Protein AF-A0A1Z1WR55-F1 (afdb_monomer_lite)

Radius of gyration: 20.78 Å; chains: 1; bounding box: 48×53×60 Å

pLDDT: mean 80.03, std 18.67, range [26.3, 95.5]

Organism: NCBI:txid67267

Secondary structure (DSSP, 8-state):
--TTEEEEEE--EETTEE-GGG-EEEEEETTS---PPPHHHHHHHHHHHHHHHHTS----HHHHHHHHHGGGT-HHHHHHHHHHHTTSSS--HHHHHHHHHHHTTTSTT-HHHHHHHTTSSSPPP-B-S--SSHHHHHHHHHHHHHSTTSBPTTSHHHHHHHT--SS--TT-------------S--------------HHHHHHHHHHHHHHHHT--HHHHHHHS-HHHHHHHHT--HHHHHHHHHHHHHTT--

Sequence (255 aa):
MSEGWTTLVFVGNGPHGPQPQHATVEMVPLGTGWRPADEALNLAREAALSGLRQGIDLTSDRQLFPMLESGHIDPFLGILGAHAMLLDRAPDLRRLDEVVRRLAPHVPGHPDLAALSTLFDGAAPRVSSPPMLAASCQLLIRADGADPGVIKDGSTAESVAEHLVGRGVWTTWLEEDRRPGAAARGGLGTPAAGPVVADPVGRVQAYVREIAALAHKPVEEVLRDVPRDELCRRTGLPHRPVERAIERLRGSGEG

Foldseek 3Di:
DFPQKDKDWAWDADPVGTDLLPIDIFIAGPPPDDDDDDPLQVVLLSQLLVCLQVLAQRHDPVNLVVLLVCCQVGVVSNLSSLSSQVSDPDRPLVVSVVSLVVNCVVGPLQLSSLLSPLVDDDDRAAHQAAHLFVVSLLSQLLSCLVPPRSDPPPGPNQVVQLQDDPHGRSRDRDPDPPPPPPPPPDDDDDDDDDDDRCGLLNLLVVVLVVVCVVVVHDSVVSLVVQRLSNSSNVSSHGSVSSVVNSVVVVVVVPD

Structure (mmCIF, N/CA/C/O backbone):
data_AF-A0A1Z1WR55-F1
#
_entry.id   AF-A0A1Z1WR55-F1
#
loop_
_atom_site.group_PDB
_atom_site.id
_atom_site.type_symbol
_atom_site.label_atom_id
_atom_site.label_alt_id
_atom_site.label_comp_id
_atom_site.label_asym_id
_atom_site.label_entity_id
_atom_site.label_seq_id
_atom_site.pdbx_PDB_ins_code
_atom_site.Cartn_x
_atom_site.Cartn_y
_atom_site.Cartn_z
_atom_site.occupancy
_atom_site.B_iso_or_equiv
_atom_site.auth_seq_id
_atom_site.auth_comp_id
_atom_site.auth_asym_id
_atom_site.auth_atom_id
_atom_site.pdbx_PDB_model_num
ATOM 1 N N . MET A 1 1 ? 13.152 -8.955 2.257 1.00 56.25 1 MET A N 1
ATOM 2 C CA . MET A 1 1 ? 14.214 -8.838 1.234 1.00 56.25 1 MET A CA 1
ATOM 3 C C . MET A 1 1 ? 13.893 -9.829 0.137 1.00 56.25 1 MET A C 1
ATOM 5 O O . MET A 1 1 ? 13.524 -10.948 0.470 1.00 56.25 1 MET A O 1
ATOM 9 N N . SER A 1 2 ? 13.974 -9.406 -1.119 1.00 69.88 2 SER A N 1
ATOM 10 C CA . SER A 1 2 ? 13.667 -10.251 -2.277 1.00 69.88 2 SER A CA 1
ATOM 11 C C . SER A 1 2 ? 14.909 -11.054 -2.652 1.00 69.88 2 SER A C 1
ATOM 13 O O . SER A 1 2 ? 15.973 -10.474 -2.862 1.00 69.88 2 SER A O 1
ATOM 15 N N . GLU A 1 3 ? 14.799 -12.380 -2.681 1.00 79.12 3 GLU A N 1
ATOM 16 C CA . GLU A 1 3 ? 15.929 -13.265 -2.976 1.00 79.12 3 GLU A CA 1
ATOM 17 C C . GLU A 1 3 ? 16.485 -12.998 -4.384 1.00 79.12 3 GLU A C 1
ATOM 19 O O . GLU A 1 3 ? 15.724 -12.839 -5.334 1.00 79.12 3 GLU A O 1
ATOM 24 N N . GLY A 1 4 ? 17.812 -12.913 -4.520 1.00 81.69 4 GLY A N 1
ATOM 25 C CA . GLY A 1 4 ? 18.474 -12.656 -5.806 1.00 81.69 4 GLY A CA 1
ATOM 26 C C . GLY A 1 4 ? 18.519 -11.188 -6.248 1.00 81.69 4 GLY A C 1
ATOM 27 O O . GLY A 1 4 ? 19.075 -10.899 -7.306 1.00 81.69 4 GLY A O 1
ATOM 28 N N . TRP A 1 5 ? 18.010 -10.256 -5.437 1.00 84.31 5 TRP A N 1
ATOM 29 C CA . TRP A 1 5 ? 17.971 -8.827 -5.753 1.00 84.31 5 TRP A CA 1
ATOM 30 C C . TRP A 1 5 ? 18.617 -7.973 -4.660 1.00 84.31 5 TRP A C 1
ATOM 32 O O . TRP A 1 5 ? 18.570 -8.307 -3.477 1.00 84.31 5 TRP A O 1
ATOM 42 N N . THR A 1 6 ? 19.175 -6.830 -5.057 1.00 84.31 6 THR A N 1
ATOM 43 C CA . THR A 1 6 ? 19.646 -5.781 -4.147 1.00 84.31 6 THR A CA 1
ATOM 44 C C . THR A 1 6 ? 18.867 -4.496 -4.402 1.00 84.31 6 THR A C 1
ATOM 46 O O . THR A 1 6 ? 18.653 -4.101 -5.549 1.00 84.31 6 THR A O 1
ATOM 49 N N . THR A 1 7 ? 18.472 -3.823 -3.324 1.00 83.25 7 THR A N 1
ATOM 50 C CA . THR A 1 7 ? 17.886 -2.482 -3.385 1.00 83.25 7 THR A CA 1
ATOM 51 C C . THR A 1 7 ? 18.998 -1.443 -3.295 1.00 83.25 7 THR A C 1
ATOM 53 O O . THR A 1 7 ? 19.806 -1.476 -2.366 1.00 83.25 7 THR A O 1
ATOM 56 N N . LEU A 1 8 ? 19.034 -0.515 -4.245 1.00 81.94 8 LEU A N 1
ATOM 57 C CA . LEU A 1 8 ? 19.926 0.639 -4.241 1.00 81.94 8 LEU A CA 1
ATOM 58 C C . LEU A 1 8 ? 19.100 1.898 -3.998 1.00 81.94 8 LEU A C 1
ATOM 60 O O . LEU A 1 8 ? 18.034 2.071 -4.583 1.00 81.94 8 LEU A O 1
ATOM 64 N N . VAL A 1 9 ? 19.601 2.780 -3.139 1.00 82.06 9 VAL A N 1
ATOM 65 C CA . VAL A 1 9 ? 18.982 4.078 -2.866 1.00 82.06 9 VAL A CA 1
ATOM 66 C C . VAL A 1 9 ? 19.979 5.156 -3.250 1.00 82.06 9 VAL A C 1
ATOM 68 O O . VAL A 1 9 ? 21.062 5.248 -2.670 1.00 82.06 9 VAL A O 1
ATOM 71 N N . PHE A 1 10 ? 19.614 5.968 -4.235 1.00 80.31 10 PHE A N 1
ATOM 72 C CA . PHE A 1 10 ? 20.422 7.085 -4.700 1.00 80.31 10 PHE A CA 1
ATOM 73 C C . PHE A 1 10 ? 19.895 8.364 -4.067 1.00 80.31 10 PHE A C 1
ATOM 75 O O . PHE A 1 10 ? 18.790 8.796 -4.376 1.00 80.31 10 PHE A O 1
ATOM 82 N N . VAL A 1 11 ? 20.682 8.973 -3.179 1.00 82.00 11 VAL A N 1
ATOM 83 C CA . VAL A 1 11 ? 20.338 10.251 -2.546 1.00 82.00 11 VAL A CA 1
ATOM 84 C C . VAL A 1 11 ? 21.187 11.350 -3.168 1.00 82.00 11 VAL A C 1
ATOM 86 O O . VAL A 1 11 ? 22.403 11.390 -2.981 1.00 82.00 11 VAL A O 1
ATOM 89 N N . GLY A 1 12 ? 20.541 12.244 -3.917 1.00 76.25 12 GLY A N 1
ATOM 90 C CA . GLY A 1 12 ? 21.199 13.422 -4.469 1.00 76.25 12 GLY A CA 1
ATOM 91 C C . GLY A 1 12 ? 21.609 14.408 -3.373 1.00 76.25 12 GLY A C 1
ATOM 92 O O . GLY A 1 12 ? 20.927 14.541 -2.356 1.00 76.25 12 GLY A O 1
ATOM 93 N N . ASN A 1 13 ? 22.705 15.132 -3.593 1.00 82.38 13 ASN A N 1
ATOM 94 C CA . ASN A 1 13 ? 23.084 16.272 -2.762 1.00 82.38 13 ASN A CA 1
ATOM 95 C C . ASN A 1 13 ? 22.612 17.567 -3.427 1.00 82.38 13 ASN A C 1
ATOM 97 O O . ASN A 1 13 ? 22.928 17.824 -4.587 1.00 82.38 13 ASN A O 1
ATOM 101 N N . GLY A 1 14 ? 21.876 18.386 -2.681 1.00 80.94 14 GLY A N 1
ATOM 102 C CA . GLY A 1 14 ? 21.550 19.757 -3.059 1.00 80.94 14 GLY A CA 1
ATOM 103 C C . GLY A 1 14 ? 22.474 20.779 -2.385 1.00 80.94 14 GLY A C 1
ATOM 104 O O . GLY A 1 14 ? 23.379 20.407 -1.635 1.00 80.94 14 GLY A O 1
ATOM 105 N N . PRO A 1 15 ? 22.210 22.087 -2.570 1.00 86.06 15 PRO A N 1
ATOM 106 C CA . PRO A 1 15 ? 23.004 23.167 -1.970 1.00 86.06 15 PRO A CA 1
ATOM 107 C C . PRO A 1 15 ? 23.094 23.127 -0.435 1.00 86.06 15 PRO A C 1
ATOM 109 O O . PRO A 1 15 ? 24.004 23.711 0.145 1.00 86.06 15 PRO A O 1
ATOM 112 N N . HIS A 1 16 ? 22.152 22.445 0.221 1.00 88.12 16 HIS A N 1
ATOM 113 C CA . HIS A 1 16 ? 22.055 22.332 1.679 1.00 88.12 16 HIS A CA 1
ATOM 114 C C . HIS A 1 16 ? 22.320 20.907 2.200 1.00 88.12 16 HIS A C 1
ATOM 116 O O . HIS A 1 16 ? 21.993 20.611 3.345 1.00 88.12 16 HIS A O 1
ATOM 122 N N . GLY A 1 17 ? 22.909 20.030 1.377 1.00 86.31 17 GLY A N 1
ATOM 123 C CA . GLY A 1 17 ? 23.220 18.643 1.741 1.00 86.31 17 GLY A CA 1
ATOM 124 C C . GLY A 1 17 ? 22.291 17.607 1.092 1.00 86.31 17 GLY A C 1
ATOM 125 O O . GLY A 1 17 ? 21.638 17.917 0.090 1.00 86.31 17 GLY A O 1
ATOM 126 N N . PRO A 1 18 ? 22.253 16.370 1.624 1.00 79.94 18 PRO A N 1
ATOM 127 C CA . PRO A 1 18 ? 21.449 15.281 1.076 1.00 79.94 18 PRO A CA 1
ATOM 128 C C . PRO A 1 18 ? 19.963 15.645 0.968 1.00 79.94 18 PRO A C 1
ATOM 130 O O . PRO A 1 18 ? 19.385 16.214 1.892 1.00 79.94 18 PRO A O 1
ATOM 133 N N . GLN A 1 19 ? 19.339 15.288 -0.154 1.00 75.44 19 GLN A N 1
ATOM 134 C CA . GLN A 1 19 ? 17.921 15.514 -0.440 1.00 75.44 19 GLN A CA 1
ATOM 135 C C . GLN A 1 19 ? 17.172 14.173 -0.525 1.00 75.44 19 GLN A C 1
ATOM 137 O O . GLN A 1 19 ? 16.830 13.728 -1.623 1.00 75.44 19 GLN A O 1
ATOM 142 N N . PRO A 1 20 ? 16.902 13.498 0.610 1.00 73.44 20 PRO A N 1
ATOM 143 C CA . PRO A 1 20 ? 16.229 12.197 0.621 1.00 73.44 20 PRO A CA 1
ATOM 144 C C . PRO A 1 20 ? 14.834 12.232 -0.019 1.00 73.44 20 PRO A C 1
ATOM 146 O O . PRO A 1 20 ? 14.390 11.226 -0.562 1.00 73.44 20 PRO A O 1
ATOM 149 N N . GLN A 1 21 ? 14.168 13.390 -0.041 1.00 64.81 21 GLN A N 1
ATOM 150 C CA . GLN A 1 21 ? 12.881 13.593 -0.716 1.00 64.81 21 GLN A CA 1
ATOM 151 C C . GLN A 1 21 ? 12.937 13.413 -2.244 1.00 64.81 21 GLN A C 1
ATOM 153 O O . GLN A 1 21 ? 11.901 13.244 -2.884 1.00 64.81 21 GLN A O 1
ATOM 158 N N . HIS A 1 22 ? 14.129 13.472 -2.835 1.00 67.88 22 HIS A N 1
ATOM 159 C CA . HIS A 1 22 ? 14.368 13.220 -4.258 1.00 67.88 22 HIS A CA 1
ATOM 160 C C . HIS A 1 22 ? 15.153 11.923 -4.465 1.00 67.88 22 HIS A C 1
ATOM 162 O O . HIS A 1 22 ? 15.761 11.737 -5.514 1.00 67.88 22 HIS A O 1
ATOM 168 N N . ALA A 1 23 ? 15.206 11.055 -3.451 1.00 75.31 23 ALA A N 1
ATOM 169 C CA . ALA A 1 23 ? 15.916 9.803 -3.585 1.00 75.31 23 ALA A CA 1
ATOM 170 C C . ALA A 1 23 ? 15.195 8.882 -4.571 1.00 75.31 23 ALA A C 1
ATOM 172 O O . ALA A 1 23 ? 13.979 8.691 -4.482 1.00 75.31 23 ALA A O 1
ATOM 173 N N . THR A 1 24 ? 15.967 8.282 -5.467 1.00 73.50 24 THR A N 1
ATOM 174 C CA . THR A 1 24 ? 15.478 7.244 -6.373 1.00 73.50 24 THR A CA 1
ATOM 175 C C . THR A 1 24 ? 15.820 5.889 -5.775 1.00 73.50 24 THR A C 1
ATOM 177 O O . THR A 1 24 ? 16.913 5.682 -5.236 1.00 73.50 24 THR A O 1
ATOM 180 N N . VAL A 1 25 ? 14.870 4.964 -5.857 1.00 77.50 25 VAL A N 1
ATOM 181 C CA . VAL A 1 25 ? 15.040 3.591 -5.393 1.00 77.50 25 VAL A CA 1
ATOM 182 C C . VAL A 1 25 ? 15.066 2.674 -6.604 1.00 77.50 25 VAL A C 1
ATOM 184 O O . VAL A 1 25 ? 14.203 2.763 -7.473 1.00 77.50 25 VAL A O 1
ATOM 187 N N . GLU A 1 26 ? 16.073 1.813 -6.654 1.00 78.81 26 GLU A N 1
ATOM 188 C CA . GLU A 1 26 ? 16.323 0.882 -7.749 1.00 78.81 26 GLU A CA 1
ATOM 189 C C . GLU A 1 26 ? 16.421 -0.537 -7.196 1.00 78.81 26 GLU A C 1
ATOM 191 O O . GLU A 1 26 ? 16.909 -0.756 -6.082 1.00 78.81 26 GLU A O 1
ATOM 196 N N . MET A 1 27 ? 15.995 -1.512 -7.991 1.00 82.94 27 MET A N 1
ATOM 197 C CA . MET A 1 27 ? 16.125 -2.926 -7.666 1.00 82.94 27 MET A CA 1
ATOM 198 C C . MET A 1 27 ? 16.912 -3.605 -8.782 1.00 82.94 27 MET A C 1
ATOM 200 O O . MET A 1 27 ? 16.466 -3.665 -9.922 1.00 82.94 27 MET A O 1
ATOM 204 N N . VAL A 1 28 ? 18.112 -4.088 -8.460 1.00 84.12 28 VAL A N 1
ATOM 205 C CA . VAL A 1 28 ? 19.018 -4.700 -9.442 1.00 84.12 28 VAL A CA 1
ATOM 206 C C . VAL A 1 28 ? 19.315 -6.149 -9.072 1.00 84.12 28 VAL A C 1
ATOM 208 O O . VAL A 1 28 ? 19.389 -6.459 -7.875 1.00 84.12 28 VAL A O 1
ATOM 211 N N . PRO A 1 29 ? 19.501 -7.051 -10.054 1.00 82.44 29 PRO A N 1
ATOM 212 C CA . PRO A 1 29 ? 19.914 -8.412 -9.755 1.00 82.44 29 PRO A CA 1
ATOM 213 C C . PRO A 1 29 ? 21.236 -8.414 -8.984 1.00 82.44 29 PRO A C 1
ATOM 215 O O . PRO A 1 29 ? 22.131 -7.587 -9.202 1.00 82.44 29 PRO A O 1
ATOM 218 N N . LEU A 1 30 ? 21.362 -9.343 -8.043 1.00 83.69 30 LEU A N 1
ATOM 219 C CA . LEU A 1 30 ? 22.561 -9.447 -7.229 1.00 83.69 30 LEU A CA 1
ATOM 220 C C . LEU A 1 30 ? 23.774 -9.741 -8.130 1.00 83.69 30 LEU A C 1
ATOM 222 O O . LEU A 1 30 ? 23.784 -10.701 -8.896 1.00 83.69 30 LEU A O 1
ATOM 226 N N . GLY A 1 31 ? 24.807 -8.903 -8.036 1.00 80.38 31 GLY A N 1
ATOM 227 C CA . GLY A 1 31 ? 26.066 -9.086 -8.766 1.00 80.38 31 GLY A CA 1
ATOM 228 C C . GLY A 1 31 ? 26.122 -8.514 -10.190 1.00 80.38 31 GLY A C 1
ATOM 229 O O . GLY A 1 31 ? 27.194 -8.555 -10.788 1.00 80.38 31 GLY A O 1
ATOM 230 N N . THR A 1 32 ? 25.047 -7.933 -10.739 1.00 73.12 32 THR A N 1
ATOM 231 C CA . THR A 1 32 ? 25.060 -7.398 -12.122 1.00 73.12 32 THR A CA 1
ATOM 232 C C . THR A 1 32 ? 25.512 -5.939 -12.254 1.00 73.12 32 THR A C 1
ATOM 234 O O . THR A 1 32 ? 25.672 -5.449 -13.373 1.00 73.12 32 THR A O 1
ATOM 237 N N . GLY A 1 33 ? 25.777 -5.249 -11.139 1.00 70.75 33 GLY A N 1
ATOM 238 C CA . GLY A 1 33 ? 26.063 -3.811 -11.126 1.00 70.75 33 GLY A CA 1
ATOM 239 C C . GLY A 1 33 ? 24.847 -2.969 -11.537 1.00 70.75 33 GLY A C 1
ATOM 240 O O . GLY A 1 33 ? 23.896 -3.470 -12.135 1.00 70.75 33 GLY A O 1
ATOM 241 N N . TRP A 1 34 ? 24.854 -1.679 -11.199 1.00 77.56 34 TRP A N 1
ATOM 242 C CA . TRP A 1 34 ? 23.797 -0.769 -11.641 1.00 77.56 34 TRP A CA 1
ATOM 243 C C . TRP A 1 34 ? 24.042 -0.325 -13.085 1.00 77.56 34 TRP A C 1
ATOM 245 O O . TRP A 1 34 ? 25.166 0.026 -13.453 1.00 77.56 34 TRP A O 1
ATOM 255 N N . ARG A 1 35 ? 22.982 -0.329 -13.897 1.00 71.88 35 ARG A N 1
ATOM 256 C CA . ARG A 1 35 ? 22.970 0.251 -15.240 1.00 71.88 35 ARG A CA 1
ATOM 257 C C . ARG A 1 35 ? 21.786 1.209 -15.337 1.00 71.88 35 ARG A C 1
ATOM 259 O O . ARG A 1 35 ? 20.695 0.817 -14.927 1.00 71.88 35 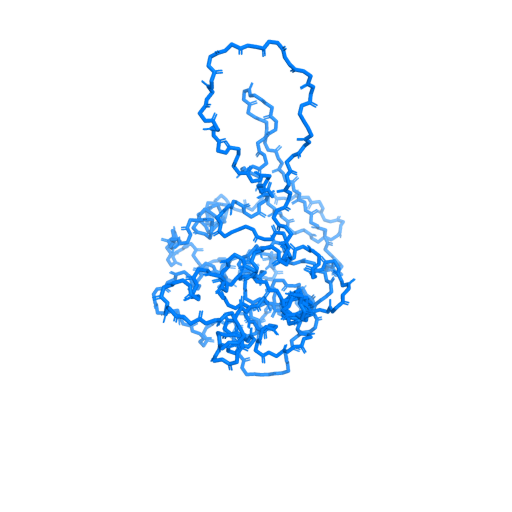ARG A O 1
ATOM 266 N N . PRO A 1 36 ? 21.977 2.424 -15.870 1.00 65.56 36 PRO A N 1
ATOM 267 C CA . PRO A 1 36 ? 20.868 3.344 -16.061 1.00 65.56 36 PRO A CA 1
ATOM 268 C C . PRO A 1 36 ? 19.847 2.719 -17.013 1.00 65.56 36 PRO A C 1
ATOM 270 O O . PRO A 1 36 ? 20.222 2.170 -18.053 1.00 65.56 36 PRO A O 1
ATOM 273 N N . ALA A 1 37 ? 18.566 2.798 -16.651 1.00 67.31 37 ALA A N 1
ATOM 274 C CA . ALA A 1 37 ? 17.490 2.473 -17.576 1.00 67.31 37 ALA A CA 1
ATOM 275 C C . ALA A 1 37 ? 17.486 3.462 -18.756 1.00 67.31 37 ALA A C 1
ATOM 277 O O . ALA A 1 37 ? 18.137 4.510 -18.704 1.00 67.31 37 ALA A O 1
ATOM 278 N N . ASP A 1 38 ? 16.733 3.133 -19.806 1.00 78.94 38 ASP A N 1
ATOM 279 C CA . ASP A 1 38 ? 16.408 4.075 -20.881 1.00 78.94 38 ASP A CA 1
ATOM 280 C C . ASP A 1 38 ? 15.890 5.400 -20.281 1.00 78.94 38 ASP A C 1
ATOM 282 O O . ASP A 1 38 ? 15.126 5.392 -19.311 1.00 78.94 38 ASP A O 1
ATOM 286 N N . GLU A 1 39 ? 16.310 6.540 -20.835 1.00 82.38 39 GLU A N 1
ATOM 287 C CA . GLU A 1 39 ? 15.877 7.872 -20.398 1.00 82.38 39 GLU A CA 1
ATOM 288 C C . GLU A 1 39 ? 14.346 7.984 -20.332 1.00 82.38 39 GLU A C 1
ATOM 290 O O . GLU A 1 39 ? 13.805 8.531 -19.369 1.00 82.38 39 GLU A O 1
ATOM 295 N N . ALA A 1 40 ? 13.635 7.381 -21.290 1.00 85.38 40 ALA A N 1
ATOM 296 C CA . ALA A 1 40 ? 12.178 7.359 -21.303 1.00 85.38 40 ALA A CA 1
ATOM 297 C C . ALA A 1 40 ? 11.587 6.592 -20.105 1.00 85.38 40 ALA A C 1
ATOM 299 O O . ALA A 1 40 ? 10.609 7.045 -19.506 1.00 85.38 40 ALA A O 1
ATOM 300 N N . LEU A 1 41 ? 12.190 5.460 -19.720 1.00 85.00 41 LEU A N 1
ATOM 301 C CA . LEU A 1 41 ? 11.757 4.674 -18.558 1.00 85.00 41 LEU A CA 1
ATOM 302 C C . LEU A 1 41 ? 12.103 5.373 -17.240 1.00 85.00 41 LEU A C 1
ATOM 304 O O . LEU A 1 41 ? 11.304 5.328 -16.306 1.00 85.00 41 LEU A O 1
ATOM 308 N N . ASN A 1 42 ? 13.237 6.075 -17.174 1.00 84.06 42 ASN A N 1
ATOM 309 C CA . ASN A 1 42 ? 13.575 6.906 -16.016 1.00 84.06 42 ASN A CA 1
ATOM 310 C C . ASN A 1 42 ? 12.567 8.048 -15.835 1.00 84.06 42 ASN A C 1
ATOM 312 O O . ASN A 1 42 ? 12.081 8.268 -14.729 1.00 84.06 42 ASN A O 1
ATOM 316 N N . LEU A 1 43 ? 12.190 8.736 -16.917 1.00 86.31 43 LEU A N 1
ATOM 317 C CA . LEU A 1 43 ? 11.162 9.779 -16.863 1.00 86.31 43 LEU A CA 1
ATOM 318 C C . LEU A 1 43 ? 9.798 9.218 -16.442 1.00 86.31 43 LEU A C 1
ATOM 320 O O . LEU A 1 43 ? 9.102 9.844 -15.644 1.00 86.31 43 LEU A O 1
ATOM 324 N N . ALA A 1 44 ? 9.421 8.038 -16.944 1.00 90.31 44 ALA A N 1
ATOM 325 C CA . ALA A 1 44 ? 8.199 7.348 -16.532 1.00 90.31 44 ALA A CA 1
ATOM 326 C C . ALA A 1 44 ? 8.224 6.982 -15.035 1.00 90.31 44 ALA A C 1
ATOM 328 O O . ALA A 1 44 ? 7.250 7.227 -14.324 1.00 90.31 44 ALA A O 1
ATOM 329 N N . ARG A 1 45 ? 9.360 6.480 -14.532 1.00 88.75 45 ARG A N 1
ATOM 330 C CA . ARG A 1 45 ? 9.578 6.178 -13.111 1.00 88.75 45 ARG A CA 1
ATOM 331 C C . ARG A 1 45 ? 9.417 7.415 -12.231 1.00 88.75 45 ARG A C 1
ATOM 333 O O . ARG A 1 45 ? 8.680 7.368 -11.249 1.00 88.75 45 ARG A O 1
ATOM 340 N N . GLU A 1 46 ? 10.072 8.518 -12.579 1.00 86.81 46 GLU A N 1
ATOM 341 C CA . GLU A 1 46 ? 9.988 9.761 -11.804 1.00 86.81 46 GLU A CA 1
ATOM 342 C C . GLU A 1 46 ? 8.572 10.357 -11.834 1.00 86.81 46 GLU A C 1
ATOM 344 O O . GLU A 1 46 ? 8.071 10.816 -10.804 1.00 86.81 46 GLU A O 1
ATOM 349 N N . ALA A 1 47 ? 7.881 10.281 -12.979 1.00 89.94 47 ALA A N 1
ATOM 350 C CA . ALA A 1 47 ? 6.476 10.673 -13.083 1.00 89.94 47 ALA A CA 1
ATOM 351 C C . ALA A 1 47 ? 5.582 9.824 -12.164 1.00 89.94 47 ALA A C 1
ATOM 353 O O . ALA A 1 47 ? 4.807 10.382 -11.385 1.00 89.94 47 ALA A O 1
ATOM 354 N N . ALA A 1 48 ? 5.743 8.498 -12.179 1.00 90.69 48 ALA A N 1
ATOM 355 C CA . ALA A 1 48 ? 4.987 7.586 -11.328 1.00 90.69 48 ALA A CA 1
ATOM 356 C C . ALA A 1 48 ? 5.262 7.813 -9.832 1.00 90.69 48 ALA A C 1
ATOM 358 O O . ALA A 1 48 ? 4.322 7.933 -9.047 1.00 90.69 48 ALA A O 1
ATOM 359 N N . LEU A 1 49 ? 6.529 7.953 -9.421 1.00 86.12 49 LEU A N 1
ATOM 360 C CA . LEU A 1 49 ? 6.895 8.257 -8.029 1.00 86.12 49 LEU A CA 1
ATOM 361 C C . LEU A 1 49 ? 6.333 9.608 -7.568 1.00 86.12 49 LEU A C 1
ATOM 363 O O . LEU A 1 49 ? 5.818 9.727 -6.453 1.00 86.12 49 LEU A O 1
ATOM 367 N N . SER A 1 50 ? 6.411 10.627 -8.426 1.00 84.44 50 SER A N 1
ATOM 368 C CA . SER A 1 50 ? 5.845 11.949 -8.157 1.00 84.44 50 SER A CA 1
ATOM 369 C C . SER A 1 50 ? 4.320 11.902 -8.043 1.00 84.44 50 SER A C 1
ATOM 371 O O . SER A 1 50 ? 3.751 12.527 -7.144 1.00 84.44 50 SER A O 1
ATOM 373 N N . GLY A 1 51 ? 3.663 11.120 -8.903 1.00 87.19 51 GLY A N 1
ATOM 374 C CA . GLY A 1 51 ? 2.219 10.923 -8.883 1.00 87.19 51 GLY A CA 1
ATOM 375 C C . GLY A 1 51 ? 1.754 10.208 -7.620 1.00 87.19 51 GLY A C 1
ATOM 376 O O . GLY A 1 51 ? 0.863 10.692 -6.925 1.00 87.19 51 GLY A O 1
ATOM 377 N N . LEU A 1 52 ? 2.435 9.126 -7.234 1.00 86.06 52 LEU A N 1
ATOM 378 C CA . LEU A 1 52 ? 2.135 8.353 -6.021 1.00 86.06 52 LEU A CA 1
ATOM 379 C C . LEU A 1 52 ? 2.334 9.170 -4.743 1.00 86.06 52 LEU A C 1
ATOM 381 O O . LEU A 1 52 ? 1.551 9.059 -3.803 1.00 86.06 52 LEU A O 1
ATOM 385 N N . ARG A 1 53 ? 3.337 10.050 -4.729 1.00 78.31 53 ARG A N 1
ATOM 386 C CA . ARG A 1 53 ? 3.578 11.005 -3.640 1.00 78.31 53 ARG A CA 1
ATOM 387 C C . ARG A 1 53 ? 2.461 12.039 -3.501 1.00 78.31 53 ARG A C 1
ATOM 389 O O . ARG A 1 53 ? 2.158 12.459 -2.387 1.00 78.31 53 ARG A O 1
ATOM 396 N N . GLN A 1 54 ? 1.892 12.481 -4.618 1.00 80.12 54 GLN A N 1
ATOM 397 C CA . GLN A 1 54 ? 0.858 13.519 -4.647 1.00 80.12 54 GLN A CA 1
ATOM 398 C C . GLN A 1 54 ? -0.565 12.946 -4.609 1.00 80.12 54 GLN A C 1
ATOM 400 O O . GLN A 1 54 ? -1.507 13.685 -4.332 1.00 80.12 54 GLN A O 1
ATOM 405 N N . GLY A 1 55 ? -0.725 11.646 -4.870 1.00 82.06 55 GLY A N 1
ATOM 406 C CA . GLY A 1 55 ? -2.027 11.019 -5.087 1.00 82.06 55 GLY A CA 1
ATOM 407 C C . GLY A 1 55 ? -2.696 11.487 -6.383 1.00 82.06 55 GLY A C 1
ATOM 408 O O . GLY A 1 55 ? -3.918 11.597 -6.426 1.00 82.06 55 GLY A O 1
ATOM 409 N N . ILE A 1 56 ? -1.905 11.823 -7.407 1.00 86.38 56 ILE A N 1
ATOM 410 C CA . ILE A 1 56 ? -2.380 12.325 -8.703 1.00 86.38 56 ILE A CA 1
ATOM 411 C C . ILE A 1 56 ? -1.763 11.464 -9.797 1.00 86.38 56 ILE A C 1
ATOM 413 O O . ILE A 1 56 ? -0.555 11.239 -9.784 1.00 86.38 56 ILE A O 1
ATOM 417 N N . ASP A 1 57 ? -2.567 11.015 -10.756 1.00 90.12 57 ASP A N 1
ATOM 418 C CA . ASP A 1 57 ? -2.030 10.346 -11.935 1.00 90.12 57 ASP A CA 1
ATOM 419 C C . ASP A 1 57 ? -1.248 11.340 -12.813 1.00 90.12 57 ASP A C 1
ATOM 421 O O . ASP A 1 57 ? -1.794 12.319 -13.326 1.00 90.12 57 ASP A O 1
ATOM 425 N N . LEU A 1 58 ? 0.056 11.094 -12.936 1.00 90.56 58 LEU A N 1
ATOM 426 C CA . LEU A 1 58 ? 0.990 11.866 -13.759 1.00 90.56 58 LEU A CA 1
ATOM 427 C C . LEU A 1 58 ? 1.581 11.032 -14.904 1.00 90.56 58 LEU A C 1
ATOM 429 O O . LEU A 1 58 ? 2.465 11.518 -15.613 1.00 90.56 58 LEU A O 1
ATOM 433 N N . THR A 1 59 ? 1.138 9.784 -15.075 1.00 91.25 59 THR A N 1
ATOM 434 C CA . THR A 1 59 ? 1.744 8.842 -16.021 1.00 91.25 59 THR A CA 1
ATOM 435 C C . THR A 1 59 ? 0.825 8.672 -17.222 1.00 91.25 59 THR A C 1
ATOM 437 O O . THR A 1 59 ? -0.280 8.164 -17.106 1.00 91.25 59 THR A O 1
ATOM 440 N N . SER A 1 60 ? 1.279 9.065 -18.412 1.00 91.88 60 SER A N 1
ATOM 441 C CA . SER A 1 60 ? 0.525 8.764 -19.638 1.00 91.88 60 SER A CA 1
ATOM 442 C C . SER A 1 60 ? 0.568 7.267 -19.971 1.00 91.88 60 SER A C 1
ATOM 444 O O . SER A 1 60 ? 1.540 6.594 -19.634 1.00 91.88 60 SER A O 1
ATOM 446 N N . ASP A 1 61 ? -0.392 6.751 -20.745 1.00 90.88 61 ASP A N 1
ATOM 447 C CA . ASP A 1 61 ? -0.370 5.362 -21.250 1.00 90.88 61 ASP A CA 1
ATOM 448 C C . ASP A 1 61 ? 0.954 4.990 -21.939 1.00 90.88 61 ASP A C 1
ATOM 450 O O . ASP A 1 61 ? 1.460 3.876 -21.796 1.00 90.88 61 ASP A O 1
ATOM 454 N N . ARG A 1 62 ? 1.552 5.954 -22.658 1.00 90.25 62 ARG A N 1
ATOM 455 C CA . ARG A 1 62 ? 2.855 5.792 -23.326 1.00 90.25 62 ARG A CA 1
ATOM 456 C C . ARG A 1 62 ? 4.009 5.575 -22.349 1.00 90.25 62 ARG A C 1
ATOM 458 O O . ARG A 1 62 ? 5.019 5.014 -22.751 1.00 90.25 62 ARG A O 1
ATOM 465 N N . GLN A 1 63 ? 3.881 6.046 -21.114 1.00 92.75 63 GLN A N 1
ATOM 466 C CA . GLN A 1 63 ? 4.848 5.834 -20.038 1.00 92.75 63 GLN A CA 1
ATOM 467 C C . GLN A 1 63 ? 4.482 4.600 -19.208 1.00 92.75 63 GLN A C 1
ATOM 469 O O . GLN A 1 63 ? 5.360 3.810 -18.876 1.00 92.75 63 GLN A O 1
ATOM 474 N N . LEU A 1 64 ? 3.191 4.401 -18.927 1.00 92.38 64 LEU A N 1
ATOM 475 C CA . LEU A 1 64 ? 2.693 3.335 -18.064 1.00 92.38 64 LEU A CA 1
ATOM 476 C C . LEU A 1 64 ? 2.922 1.944 -18.666 1.00 92.38 64 LEU A C 1
ATOM 478 O O . LEU A 1 64 ? 3.462 1.070 -17.994 1.00 92.38 64 LEU A O 1
ATOM 482 N N . PHE A 1 65 ? 2.531 1.710 -19.923 1.00 91.75 65 PHE A N 1
ATOM 483 C CA . PHE A 1 65 ? 2.601 0.360 -20.499 1.00 91.75 65 PHE A CA 1
ATOM 484 C C . PHE A 1 65 ? 4.028 -0.189 -20.607 1.00 91.75 65 PHE A C 1
ATOM 486 O O . PHE A 1 65 ? 4.229 -1.327 -20.177 1.00 91.75 65 PHE A O 1
ATOM 493 N N . PRO A 1 66 ? 5.038 0.593 -21.038 1.00 90.88 66 PRO A N 1
ATOM 494 C CA . PRO A 1 66 ? 6.424 0.137 -20.985 1.00 90.88 66 PRO A CA 1
ATOM 495 C C . PRO A 1 66 ? 6.886 -0.271 -19.580 1.00 90.88 66 PRO A C 1
ATOM 497 O O . PRO A 1 66 ? 7.592 -1.269 -19.448 1.00 90.88 66 PRO A O 1
ATOM 500 N N . MET A 1 67 ? 6.454 0.438 -18.526 1.00 91.31 67 MET A N 1
ATOM 501 C CA . MET A 1 67 ? 6.777 0.066 -17.140 1.00 91.31 67 MET A CA 1
ATOM 502 C C . MET A 1 67 ? 6.148 -1.274 -16.744 1.00 91.31 67 MET A C 1
ATOM 504 O O . MET A 1 67 ? 6.788 -2.108 -16.106 1.00 91.31 67 MET A O 1
ATOM 508 N N . LEU A 1 68 ? 4.890 -1.507 -17.131 1.00 91.12 68 LEU A N 1
ATOM 509 C CA . LEU A 1 68 ? 4.204 -2.769 -16.842 1.00 91.12 68 LEU A CA 1
ATOM 510 C C . LEU A 1 68 ? 4.871 -3.951 -17.567 1.00 91.12 68 LEU A C 1
ATOM 512 O O . LEU A 1 68 ? 4.909 -5.062 -17.029 1.00 91.12 68 LEU A O 1
ATOM 516 N N . GLU A 1 69 ? 5.383 -3.732 -18.779 1.00 88.19 69 GLU A N 1
ATOM 517 C CA . GLU A 1 69 ? 6.030 -4.750 -19.619 1.00 88.19 69 GLU A CA 1
ATOM 518 C C . GLU A 1 69 ? 7.486 -5.036 -19.215 1.00 88.19 69 GLU A C 1
ATOM 520 O O . GLU A 1 69 ? 7.967 -6.162 -19.380 1.00 88.19 69 GLU A O 1
ATOM 525 N N . SER A 1 70 ? 8.181 -4.068 -18.609 1.00 81.38 70 SER A N 1
ATOM 526 C CA . SER A 1 70 ? 9.586 -4.201 -18.201 1.00 81.38 70 SER A CA 1
ATOM 527 C C . SER A 1 70 ? 9.811 -5.059 -16.952 1.00 81.38 70 SER A C 1
ATOM 529 O O . SER A 1 70 ? 10.958 -5.267 -16.571 1.00 81.38 70 SER A O 1
ATOM 531 N N . GLY A 1 71 ? 8.755 -5.589 -16.324 1.00 69.75 71 GLY A N 1
ATOM 532 C CA . GLY A 1 71 ? 8.812 -6.323 -15.051 1.00 69.75 71 GLY A CA 1
ATOM 533 C C . GLY A 1 71 ? 9.739 -7.547 -15.005 1.00 69.75 71 GLY A C 1
ATOM 534 O O . GLY A 1 71 ? 10.124 -7.989 -13.929 1.00 69.75 71 GLY A O 1
ATOM 535 N N . HIS A 1 72 ? 10.115 -8.093 -16.161 1.00 72.25 72 HIS A N 1
ATOM 536 C CA . HIS A 1 72 ? 11.071 -9.198 -16.282 1.00 72.25 72 HIS A CA 1
ATOM 537 C C . HIS A 1 72 ? 12.543 -8.735 -16.249 1.00 72.25 72 HIS A C 1
ATOM 539 O O . HIS A 1 72 ? 13.432 -9.541 -15.981 1.00 72.25 72 HIS A O 1
ATOM 545 N N . ILE A 1 73 ? 12.796 -7.451 -16.528 1.00 73.81 73 ILE A N 1
ATOM 546 C CA . ILE A 1 73 ? 14.113 -6.793 -16.488 1.00 73.81 73 ILE A CA 1
ATOM 547 C C . ILE A 1 73 ? 14.265 -6.036 -15.167 1.00 73.81 73 ILE A C 1
ATOM 549 O O . ILE A 1 73 ? 15.280 -6.164 -14.488 1.00 73.81 73 ILE A O 1
ATOM 553 N N . ASP A 1 74 ? 13.232 -5.273 -14.811 1.00 81.38 74 ASP A N 1
ATOM 554 C CA . ASP A 1 74 ? 13.122 -4.504 -13.578 1.00 81.38 74 ASP A CA 1
ATOM 555 C C . ASP A 1 74 ? 11.725 -4.738 -12.970 1.00 81.38 74 ASP A C 1
ATOM 557 O O . ASP A 1 74 ? 10.753 -4.061 -13.333 1.00 81.38 74 ASP A O 1
ATOM 561 N N . PRO A 1 75 ? 11.597 -5.713 -12.051 1.00 86.06 75 PRO A N 1
ATOM 562 C CA . PRO A 1 75 ? 10.345 -5.990 -11.360 1.00 86.06 75 PRO A CA 1
ATOM 563 C C . PRO A 1 75 ? 9.827 -4.799 -10.558 1.00 86.06 75 PRO A C 1
ATOM 565 O O . PRO A 1 75 ? 8.613 -4.645 -10.422 1.00 86.06 75 PRO A O 1
ATOM 568 N N . PHE A 1 76 ? 10.720 -3.945 -10.045 1.00 86.75 76 PHE A N 1
ATOM 569 C CA . PHE A 1 76 ? 10.318 -2.765 -9.290 1.00 86.75 76 PHE A CA 1
ATOM 570 C C . PHE A 1 76 ? 9.623 -1.749 -10.193 1.00 86.75 76 PHE A C 1
ATOM 572 O O . PHE A 1 76 ? 8.616 -1.172 -9.788 1.00 86.75 76 PHE A O 1
ATOM 579 N N . LEU A 1 77 ? 10.073 -1.596 -11.441 1.00 88.75 77 LEU A N 1
ATOM 580 C CA . LEU A 1 77 ? 9.385 -0.746 -12.411 1.00 88.75 77 LEU A CA 1
ATOM 581 C C . LEU A 1 77 ? 7.977 -1.265 -12.742 1.00 88.75 77 LEU A C 1
ATOM 583 O O . LEU A 1 77 ? 7.037 -0.475 -12.826 1.00 88.75 77 LEU A O 1
ATOM 587 N N . GLY A 1 78 ? 7.812 -2.589 -12.829 1.00 91.94 78 GLY A N 1
ATOM 588 C CA . GLY A 1 78 ? 6.498 -3.218 -12.985 1.00 91.94 78 GLY A CA 1
ATOM 589 C C . GLY A 1 78 ? 5.575 -2.991 -11.785 1.00 91.94 78 GLY A C 1
ATOM 590 O O . GLY A 1 78 ? 4.410 -2.638 -11.967 1.00 91.94 78 GLY A O 1
ATOM 591 N N . ILE A 1 79 ? 6.098 -3.128 -10.561 1.00 93.75 79 ILE A N 1
ATOM 592 C CA . ILE A 1 79 ? 5.374 -2.819 -9.316 1.00 93.75 79 ILE A CA 1
ATOM 593 C C . ILE A 1 79 ? 4.980 -1.337 -9.278 1.00 93.75 79 ILE A C 1
ATOM 595 O O . ILE A 1 79 ? 3.834 -1.001 -8.981 1.00 93.75 79 ILE A O 1
ATOM 599 N N . LEU A 1 80 ? 5.908 -0.440 -9.609 1.00 92.50 80 LEU A N 1
ATOM 600 C CA . LEU A 1 80 ? 5.668 0.998 -9.614 1.00 92.50 80 LEU A CA 1
ATOM 601 C C . LEU A 1 80 ? 4.586 1.383 -10.630 1.00 92.50 80 LEU A C 1
ATOM 603 O O . LEU A 1 80 ? 3.685 2.149 -10.297 1.00 92.50 80 LEU A O 1
ATOM 607 N N . GLY A 1 81 ? 4.642 0.819 -11.840 1.00 93.44 81 GLY A N 1
ATOM 608 C CA . GLY A 1 81 ? 3.609 1.003 -12.857 1.00 93.44 81 GLY A CA 1
ATOM 609 C C . GLY A 1 81 ? 2.250 0.471 -12.396 1.00 93.44 81 GLY A C 1
ATOM 610 O O . GLY A 1 81 ? 1.237 1.146 -12.554 1.00 93.44 81 GLY A O 1
ATOM 611 N N . ALA A 1 82 ? 2.218 -0.698 -11.751 1.00 95.00 82 ALA A N 1
ATOM 612 C CA . ALA A 1 82 ? 0.992 -1.269 -11.195 1.00 95.00 82 ALA A CA 1
ATOM 613 C C . ALA A 1 82 ? 0.350 -0.345 -10.142 1.00 95.00 82 ALA A C 1
ATOM 615 O O . ALA A 1 82 ? -0.861 -0.132 -10.160 1.00 95.00 82 ALA A O 1
ATOM 616 N N . HIS A 1 83 ? 1.161 0.274 -9.278 1.00 94.69 83 HIS A N 1
ATOM 617 C CA . HIS A 1 83 ? 0.686 1.294 -8.343 1.00 94.69 83 HIS A CA 1
ATOM 618 C C . HIS A 1 83 ? 0.241 2.585 -9.030 1.00 94.69 83 HIS A C 1
ATOM 620 O O . HIS A 1 83 ? -0.778 3.147 -8.636 1.00 94.69 83 HIS A O 1
ATOM 626 N N . ALA A 1 84 ? 0.968 3.058 -10.044 1.00 94.00 84 ALA A N 1
ATOM 627 C CA . ALA A 1 84 ? 0.576 4.244 -10.802 1.00 94.00 84 ALA A CA 1
ATOM 628 C C . ALA A 1 84 ? -0.790 4.051 -11.478 1.00 94.00 84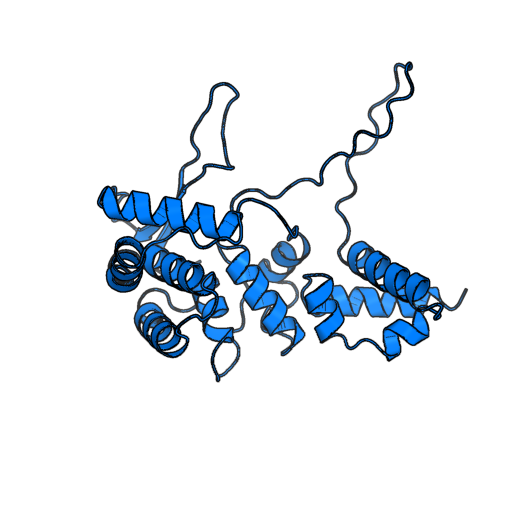 ALA A C 1
ATOM 630 O O . ALA A 1 84 ? -1.619 4.952 -11.434 1.00 94.00 84 ALA A O 1
ATOM 631 N N . MET A 1 85 ? -1.075 2.849 -11.994 1.00 94.75 85 MET A N 1
ATOM 632 C CA . MET A 1 85 ? -2.373 2.524 -12.593 1.00 94.75 85 MET A CA 1
ATOM 633 C C . MET A 1 85 ? -3.540 2.648 -11.599 1.00 94.75 85 MET A C 1
ATOM 635 O O . MET A 1 85 ? -4.648 2.963 -12.012 1.00 94.75 85 MET A O 1
ATOM 639 N N . LEU A 1 86 ? -3.306 2.460 -10.293 1.00 94.38 86 LEU A N 1
ATOM 640 C CA . LEU A 1 86 ? -4.323 2.644 -9.246 1.00 94.38 86 LEU A CA 1
ATOM 641 C C . LEU A 1 86 ? -4.653 4.116 -8.947 1.00 94.38 86 LEU A C 1
ATOM 643 O O . LEU A 1 86 ? -5.590 4.375 -8.192 1.00 94.38 86 LEU A O 1
ATOM 647 N N . LEU A 1 87 ? -3.886 5.070 -9.488 1.00 91.06 87 LEU A N 1
ATOM 648 C CA . LEU A 1 87 ? -4.180 6.502 -9.373 1.00 91.06 87 LEU A CA 1
ATOM 649 C C . LEU A 1 87 ? -5.244 6.963 -10.376 1.00 91.06 87 LEU A C 1
ATOM 651 O O . LEU A 1 87 ? -5.827 8.033 -10.180 1.00 91.06 87 LEU A O 1
ATOM 655 N N . ASP A 1 88 ? -5.505 6.174 -11.423 1.00 90.88 88 ASP A N 1
ATOM 656 C CA . ASP A 1 88 ? -6.601 6.450 -12.345 1.00 90.88 88 ASP A CA 1
ATOM 657 C C . ASP A 1 88 ? -7.962 6.358 -11.628 1.00 90.88 88 ASP A C 1
ATOM 659 O O . ASP A 1 88 ? -8.139 5.638 -10.642 1.00 90.88 88 ASP A O 1
ATOM 663 N N . ARG A 1 89 ? -8.957 7.102 -12.124 1.00 87.25 89 ARG A N 1
ATOM 664 C CA . ARG A 1 89 ? -10.305 7.115 -11.530 1.00 87.25 89 ARG A CA 1
ATOM 665 C C . ARG A 1 89 ? -11.058 5.800 -11.724 1.00 87.25 89 ARG A C 1
ATOM 667 O O . ARG A 1 89 ? -11.960 5.516 -10.936 1.00 87.25 89 ARG A O 1
ATOM 674 N N . ALA A 1 90 ? -10.743 5.045 -12.773 1.00 90.06 90 ALA A N 1
ATOM 675 C CA . ALA A 1 90 ? -11.397 3.792 -13.120 1.00 90.06 90 ALA A CA 1
ATOM 676 C C . ALA A 1 90 ? -10.343 2.753 -13.554 1.00 90.06 90 ALA A C 1
ATOM 678 O O . ALA A 1 90 ? -10.330 2.339 -14.717 1.00 90.06 90 ALA A O 1
ATOM 679 N N . PRO A 1 91 ? -9.470 2.311 -12.625 1.00 92.62 91 PRO A N 1
ATOM 680 C CA . PRO A 1 91 ? -8.345 1.449 -12.957 1.00 92.62 91 PRO A CA 1
ATOM 681 C C . PRO A 1 91 ? -8.817 0.109 -13.531 1.00 92.62 91 PRO A C 1
ATOM 683 O O . PRO A 1 91 ? -9.750 -0.516 -13.017 1.00 92.62 91 PRO A O 1
ATOM 686 N N . ASP A 1 92 ? -8.132 -0.376 -14.570 1.00 94.06 92 ASP A N 1
ATOM 687 C CA . ASP A 1 92 ? -8.379 -1.707 -15.131 1.00 94.06 92 ASP A CA 1
ATOM 688 C C . ASP A 1 92 ? -7.816 -2.791 -14.197 1.00 94.06 92 ASP A C 1
ATOM 690 O O . ASP A 1 92 ? -6.662 -3.218 -14.298 1.00 94.06 92 ASP A O 1
ATOM 694 N N . LEU A 1 93 ? -8.655 -3.245 -13.263 1.00 94.56 93 LEU A N 1
ATOM 695 C CA . LEU A 1 93 ? -8.288 -4.271 -12.286 1.00 94.56 93 LEU A CA 1
ATOM 696 C C . LEU A 1 93 ? -7.996 -5.634 -12.929 1.00 94.56 93 LEU A C 1
ATOM 698 O O . LEU A 1 93 ? -7.224 -6.408 -12.369 1.00 94.56 93 LEU A O 1
ATOM 702 N N . ARG A 1 94 ? -8.558 -5.940 -14.109 1.00 94.56 94 ARG A N 1
ATOM 703 C CA . ARG A 1 94 ? -8.267 -7.212 -14.798 1.00 94.56 94 ARG A CA 1
ATOM 704 C C . ARG A 1 94 ? -6.844 -7.199 -15.337 1.00 94.56 94 ARG A C 1
ATOM 706 O O . ARG A 1 94 ? -6.100 -8.153 -15.130 1.00 94.56 94 ARG A O 1
ATOM 713 N N . ARG A 1 95 ? -6.442 -6.084 -15.953 1.00 93.62 95 ARG A N 1
ATOM 714 C CA . ARG A 1 95 ? -5.051 -5.868 -16.366 1.00 93.62 95 ARG A CA 1
ATOM 715 C C . ARG A 1 95 ? -4.104 -5.849 -15.169 1.00 93.62 95 ARG A C 1
ATOM 717 O O . ARG A 1 95 ? -3.003 -6.385 -15.263 1.00 93.62 95 ARG A O 1
ATOM 724 N N . LEU A 1 96 ? -4.510 -5.248 -14.050 1.00 94.69 96 LEU A N 1
ATOM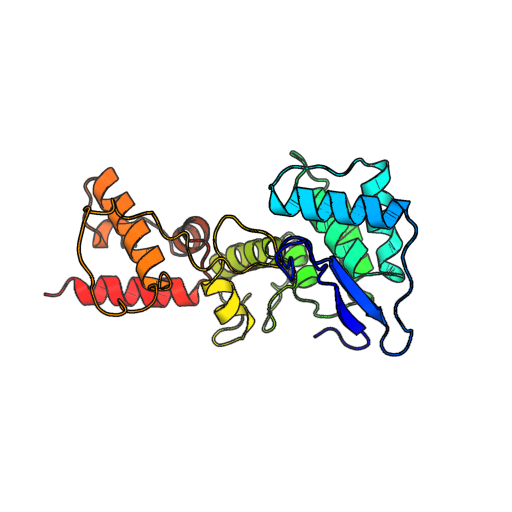 725 C CA . LEU A 1 96 ? -3.685 -5.226 -12.841 1.00 94.69 96 LEU A CA 1
ATOM 726 C C . LEU A 1 96 ? -3.412 -6.644 -12.323 1.00 94.69 96 LEU A C 1
ATOM 728 O O . LEU A 1 96 ? -2.266 -6.961 -12.015 1.00 94.69 96 LEU A O 1
ATOM 732 N N . ASP A 1 97 ? -4.434 -7.503 -12.291 1.00 94.88 97 ASP A N 1
ATOM 733 C CA . ASP A 1 97 ? -4.288 -8.913 -11.909 1.00 94.88 97 ASP A CA 1
ATOM 734 C C . ASP A 1 97 ? -3.318 -9.656 -12.846 1.00 94.88 97 ASP A C 1
ATOM 736 O O . ASP A 1 97 ? -2.424 -10.374 -12.396 1.00 94.88 97 ASP A O 1
ATOM 740 N N . GLU A 1 98 ? -3.414 -9.428 -14.159 1.00 93.62 98 GLU A N 1
ATOM 741 C CA . GLU A 1 98 ? -2.469 -9.993 -15.133 1.00 93.62 98 GLU A CA 1
ATOM 742 C C . GLU A 1 98 ? -1.022 -9.541 -14.878 1.00 93.62 98 GLU A C 1
ATOM 744 O O . GLU A 1 98 ? -0.096 -10.355 -14.937 1.00 93.62 98 GLU A O 1
ATOM 749 N N . VAL A 1 99 ? -0.817 -8.258 -14.560 1.00 93.00 99 VAL A N 1
ATOM 750 C CA . VAL A 1 99 ? 0.503 -7.708 -14.214 1.00 93.00 99 VAL A CA 1
ATOM 751 C C . VAL A 1 99 ? 1.043 -8.358 -12.941 1.00 93.00 99 VAL A C 1
ATOM 753 O O . VAL A 1 99 ? 2.195 -8.794 -12.927 1.00 93.00 99 VAL A O 1
ATOM 756 N N . VAL A 1 100 ? 0.225 -8.470 -11.891 1.00 93.44 100 VAL A N 1
ATOM 757 C CA . VAL A 1 100 ? 0.625 -9.089 -10.618 1.00 93.44 100 VAL A CA 1
ATOM 758 C C . VAL A 1 100 ? 1.003 -10.555 -10.822 1.00 93.44 100 VAL A C 1
ATOM 760 O O . VAL A 1 100 ? 2.082 -10.974 -10.391 1.00 93.44 100 VAL A O 1
ATOM 763 N N . ARG A 1 101 ? 0.188 -11.322 -11.559 1.00 92.38 101 ARG A N 1
ATOM 764 C CA . ARG A 1 101 ? 0.486 -12.723 -11.898 1.00 92.38 101 ARG A CA 1
ATOM 765 C C . ARG A 1 101 ? 1.770 -12.870 -12.714 1.00 92.38 101 ARG A C 1
ATOM 767 O O . ARG A 1 101 ? 2.512 -13.826 -12.498 1.00 92.38 101 ARG A O 1
ATOM 774 N N . ARG A 1 102 ? 2.063 -11.926 -13.614 1.00 92.00 102 ARG A N 1
ATOM 775 C CA . ARG A 1 102 ? 3.310 -11.905 -14.397 1.00 92.00 102 ARG A CA 1
ATOM 776 C C . ARG A 1 102 ? 4.538 -11.550 -13.554 1.00 92.00 102 ARG A C 1
ATOM 778 O O . ARG A 1 102 ? 5.609 -12.083 -13.819 1.00 92.00 102 ARG A O 1
ATOM 785 N N . LEU A 1 103 ? 4.407 -10.667 -12.564 1.00 91.00 103 LEU A N 1
ATOM 786 C CA . LEU A 1 103 ? 5.514 -10.246 -11.694 1.00 91.00 103 LEU A CA 1
ATOM 787 C C . LEU A 1 103 ? 5.858 -11.280 -10.613 1.00 91.00 103 LEU A C 1
ATOM 789 O O . LEU A 1 103 ? 7.021 -11.384 -10.221 1.00 91.00 103 LEU A O 1
ATOM 793 N N . ALA A 1 104 ? 4.877 -12.059 -10.149 1.00 91.00 104 ALA A N 1
ATOM 794 C CA . ALA A 1 104 ? 5.038 -13.004 -9.040 1.00 91.00 104 ALA A CA 1
ATOM 795 C C . ALA A 1 104 ? 6.222 -13.981 -9.165 1.00 91.00 104 ALA A C 1
ATOM 797 O O . ALA A 1 104 ? 6.931 -14.152 -8.171 1.00 91.00 104 ALA A O 1
ATOM 798 N N . PRO A 1 105 ? 6.517 -14.572 -10.339 1.00 88.94 105 PRO A N 1
ATOM 799 C CA . PRO A 1 105 ? 7.674 -15.453 -10.492 1.00 88.94 105 PRO A CA 1
ATOM 800 C C . PRO A 1 105 ? 9.031 -14.745 -10.362 1.00 88.94 105 PRO A C 1
ATOM 802 O O . PRO A 1 105 ? 10.024 -15.400 -10.061 1.00 88.94 105 PRO A O 1
ATOM 805 N N . HIS A 1 106 ? 9.099 -13.430 -10.600 1.00 86.44 106 HIS A N 1
ATOM 806 C CA . HIS A 1 106 ? 10.358 -12.675 -10.615 1.00 86.44 106 HIS A CA 1
ATOM 807 C C . HIS A 1 106 ? 10.757 -12.134 -9.239 1.00 86.44 106 HIS A C 1
ATOM 809 O O . HIS A 1 106 ? 11.946 -11.953 -8.965 1.00 86.44 106 HIS A O 1
ATOM 815 N N . VAL A 1 107 ? 9.771 -11.873 -8.377 1.00 87.12 107 VAL A N 1
ATOM 816 C CA . VAL A 1 107 ? 9.967 -11.317 -7.030 1.00 87.12 107 VAL A CA 1
ATOM 817 C C . VAL A 1 107 ? 9.047 -12.000 -6.008 1.00 87.12 107 VAL A C 1
ATOM 819 O O . VAL A 1 107 ? 8.166 -11.365 -5.418 1.00 87.12 107 VAL A O 1
ATOM 822 N N . PRO A 1 108 ? 9.219 -13.316 -5.785 1.00 86.50 108 PRO A N 1
ATOM 823 C CA . PRO A 1 108 ? 8.365 -14.068 -4.875 1.00 86.50 108 PRO A CA 1
ATOM 824 C C . PRO A 1 108 ? 8.449 -13.507 -3.450 1.00 86.50 108 PRO A C 1
ATOM 826 O O . PRO A 1 108 ? 9.530 -13.257 -2.919 1.00 86.50 108 PRO A O 1
ATOM 829 N N . GLY A 1 109 ? 7.288 -13.296 -2.822 1.00 84.94 109 GLY A N 1
ATOM 830 C CA . GLY A 1 109 ? 7.200 -12.785 -1.450 1.00 84.94 109 GLY A CA 1
ATOM 831 C C . GLY A 1 109 ? 7.557 -11.302 -1.279 1.00 84.94 109 GLY A C 1
ATOM 832 O O . GLY A 1 109 ? 7.709 -10.847 -0.145 1.00 84.94 109 GLY A O 1
ATOM 833 N N . HIS A 1 110 ? 7.689 -10.537 -2.369 1.00 90.62 110 HIS A N 1
ATOM 834 C CA . HIS A 1 110 ? 7.949 -9.100 -2.296 1.00 90.62 110 HIS A CA 1
ATOM 835 C C . HIS A 1 110 ? 6.789 -8.364 -1.604 1.00 90.62 110 HIS A C 1
ATOM 837 O O . HIS A 1 110 ? 5.646 -8.523 -2.034 1.00 90.62 110 HIS A O 1
ATOM 843 N N . PRO A 1 111 ? 7.040 -7.524 -0.581 1.00 92.62 111 PRO A N 1
ATOM 844 C CA . PRO A 1 111 ? 5.978 -6.872 0.189 1.00 92.62 111 PRO A CA 1
ATOM 845 C C . PRO A 1 111 ? 5.099 -5.942 -0.658 1.00 92.62 111 PRO A C 1
ATOM 847 O O . PRO A 1 111 ? 3.885 -5.936 -0.489 1.00 92.62 111 PRO A O 1
ATOM 850 N N . ASP A 1 112 ? 5.674 -5.209 -1.614 1.00 93.00 112 ASP A N 1
ATOM 851 C CA . ASP A 1 112 ? 4.890 -4.381 -2.543 1.00 93.00 112 ASP A CA 1
ATOM 852 C C . ASP A 1 112 ? 4.030 -5.197 -3.520 1.00 93.00 112 ASP A C 1
ATOM 854 O O . ASP A 1 112 ? 2.889 -4.837 -3.796 1.00 93.00 112 ASP A O 1
ATOM 858 N N . LEU A 1 113 ? 4.515 -6.353 -3.984 1.00 93.94 113 LEU A N 1
ATOM 859 C CA . LEU A 1 113 ? 3.699 -7.237 -4.815 1.00 93.94 113 LEU A CA 1
ATOM 860 C C . LEU A 1 113 ? 2.593 -7.921 -3.996 1.00 93.94 113 LEU A C 1
ATOM 862 O O . LEU A 1 113 ? 1.462 -8.061 -4.463 1.00 93.94 113 LEU A O 1
ATOM 866 N N . ALA A 1 114 ? 2.903 -8.312 -2.758 1.00 94.75 114 ALA A N 1
ATOM 867 C CA . ALA A 1 114 ? 1.922 -8.815 -1.806 1.00 94.75 114 ALA A CA 1
ATOM 868 C C . ALA A 1 114 ? 0.825 -7.771 -1.556 1.00 94.75 114 ALA A C 1
ATOM 870 O O . ALA A 1 114 ? -0.353 -8.109 -1.591 1.00 94.75 114 ALA A O 1
ATOM 871 N N . ALA A 1 115 ? 1.193 -6.500 -1.395 1.00 95.31 115 ALA A N 1
ATOM 872 C CA . ALA A 1 115 ? 0.240 -5.410 -1.233 1.00 95.31 115 ALA A CA 1
ATOM 873 C C . ALA A 1 115 ? -0.719 -5.269 -2.422 1.00 95.31 115 ALA A C 1
ATOM 875 O O . ALA A 1 115 ? -1.913 -5.105 -2.214 1.00 95.31 115 ALA A O 1
ATOM 876 N N . LEU A 1 116 ? -0.225 -5.369 -3.660 1.00 95.44 116 LEU A N 1
ATOM 877 C CA . LEU A 1 116 ? -1.079 -5.356 -4.855 1.00 95.44 116 LEU A CA 1
ATOM 878 C C . LEU A 1 116 ? -1.993 -6.585 -4.928 1.00 95.44 116 LEU A C 1
ATOM 880 O O . LEU A 1 116 ? -3.131 -6.484 -5.376 1.00 95.44 116 LEU A O 1
ATOM 884 N N . SER A 1 117 ? -1.513 -7.736 -4.455 1.00 94.75 117 SER A N 1
ATOM 885 C CA . SER A 1 117 ? -2.277 -8.989 -4.459 1.00 94.75 117 SER A CA 1
ATOM 886 C C . SER A 1 117 ? -3.495 -8.951 -3.527 1.00 94.75 117 SER A C 1
ATOM 888 O O . SER A 1 117 ? -4.417 -9.733 -3.725 1.00 94.75 117 SER A O 1
ATOM 890 N N . THR A 1 118 ? -3.542 -8.040 -2.544 1.00 94.56 118 THR A N 1
ATOM 891 C CA . THR A 1 118 ? -4.702 -7.893 -1.641 1.00 94.56 118 THR A CA 1
ATOM 892 C C . THR A 1 118 ? -5.942 -7.315 -2.325 1.00 94.56 118 THR A C 1
ATOM 894 O O . THR A 1 118 ? -7.026 -7.342 -1.750 1.00 94.56 118 THR A O 1
ATOM 897 N N . LEU A 1 119 ? -5.793 -6.787 -3.544 1.00 93.50 119 LEU A N 1
ATOM 898 C CA . LEU A 1 119 ? -6.893 -6.247 -4.344 1.00 93.50 119 LEU A CA 1
ATOM 899 C C . LEU A 1 119 ? -7.718 -7.330 -5.047 1.00 93.50 119 LEU A C 1
ATOM 901 O O . LEU A 1 119 ? -8.759 -7.016 -5.623 1.00 93.50 119 LEU A O 1
ATOM 905 N N . PHE A 1 120 ? -7.249 -8.577 -5.031 1.00 92.81 120 PHE A N 1
ATOM 906 C CA . PHE A 1 120 ? -7.857 -9.691 -5.746 1.00 92.81 120 PHE A CA 1
ATOM 907 C C . PHE A 1 120 ? -8.289 -10.793 -4.787 1.00 92.81 120 PHE A C 1
ATOM 909 O O . PHE A 1 120 ? -7.754 -10.934 -3.687 1.00 92.81 120 PHE A O 1
ATOM 916 N N . ASP A 1 121 ? -9.245 -11.604 -5.233 1.00 81.94 121 ASP A N 1
ATOM 917 C CA . ASP A 1 121 ? -9.713 -12.752 -4.469 1.00 81.94 121 ASP A CA 1
ATOM 918 C C . ASP A 1 121 ? -8.596 -13.797 -4.332 1.00 81.94 121 ASP A C 1
ATOM 920 O O . ASP A 1 121 ? -8.001 -14.243 -5.316 1.00 81.94 121 ASP A O 1
ATOM 924 N N . GLY A 1 122 ? -8.313 -14.217 -3.099 1.00 80.44 122 GLY A N 1
ATOM 925 C CA . GLY A 1 122 ? -7.264 -15.189 -2.818 1.00 80.44 122 GLY A CA 1
ATOM 926 C C . GLY A 1 122 ? -6.920 -15.282 -1.337 1.00 80.44 122 GLY A C 1
ATOM 927 O O . GLY A 1 122 ? -7.512 -14.613 -0.494 1.00 80.44 122 GLY A O 1
ATOM 928 N N . ALA A 1 123 ? -5.948 -16.136 -1.012 1.00 79.12 123 ALA A N 1
ATOM 929 C CA . ALA A 1 123 ? -5.389 -16.169 0.333 1.00 79.12 123 ALA A CA 1
ATOM 930 C C . ALA A 1 123 ? -4.614 -14.872 0.582 1.00 79.12 123 ALA A C 1
ATOM 932 O O . ALA A 1 123 ? -3.671 -14.564 -0.153 1.00 79.12 123 ALA A O 1
ATOM 933 N N . ALA A 1 124 ? -5.001 -14.132 1.620 1.00 79.12 124 ALA A N 1
ATOM 934 C CA . ALA A 1 124 ? -4.349 -12.879 1.940 1.00 79.12 124 ALA A CA 1
ATOM 935 C C . ALA A 1 124 ? -2.864 -13.126 2.287 1.00 79.12 124 ALA A C 1
ATOM 937 O O . ALA A 1 124 ? -2.536 -14.060 3.036 1.00 79.12 124 ALA A O 1
ATOM 938 N N . PRO A 1 125 ? -1.936 -12.340 1.718 1.00 87.44 125 PRO A N 1
ATOM 939 C CA . PRO A 1 125 ? -0.516 -12.542 1.942 1.00 87.44 125 PRO A CA 1
ATOM 940 C C . PRO A 1 125 ? -0.153 -12.181 3.380 1.00 87.44 125 PRO A C 1
ATOM 942 O O . PRO A 1 125 ? -0.702 -11.246 3.950 1.00 87.44 125 PRO A O 1
ATOM 945 N N . ARG A 1 126 ? 0.828 -12.886 3.949 1.00 92.50 126 ARG A N 1
ATOM 946 C CA . ARG A 1 126 ? 1.382 -12.560 5.268 1.00 92.50 126 ARG A CA 1
ATOM 947 C C . ARG A 1 126 ? 2.733 -11.888 5.107 1.00 92.50 126 ARG A C 1
ATOM 949 O O . ARG A 1 126 ? 3.705 -12.527 4.705 1.00 92.50 126 ARG A O 1
ATOM 956 N N . VAL A 1 127 ? 2.796 -10.60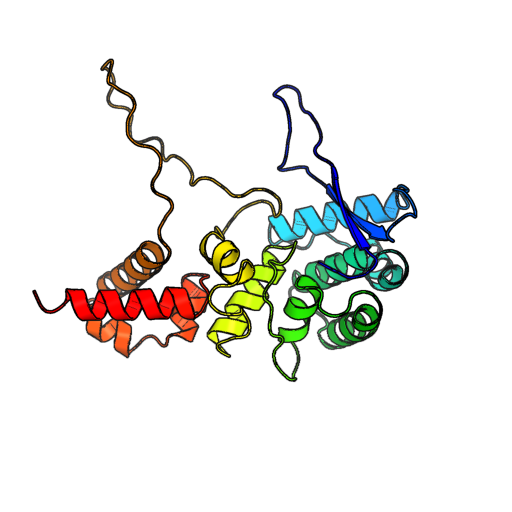5 5.436 1.00 93.56 127 VAL A N 1
ATOM 957 C CA . VAL A 1 127 ? 3.969 -9.759 5.223 1.00 93.56 127 VAL A CA 1
ATOM 958 C C . VAL A 1 127 ? 4.643 -9.452 6.558 1.00 93.56 127 VAL A C 1
ATOM 960 O O . VAL A 1 127 ? 4.016 -8.960 7.492 1.00 93.56 127 VAL A O 1
ATOM 963 N N . SER A 1 128 ? 5.945 -9.738 6.651 1.00 93.62 128 SER A N 1
ATOM 964 C CA . SER A 1 128 ? 6.770 -9.424 7.829 1.00 93.62 128 SER A CA 1
ATOM 965 C C . SER A 1 128 ? 7.823 -8.340 7.587 1.00 93.62 128 SER A C 1
ATOM 967 O O . SER A 1 128 ? 8.384 -7.799 8.538 1.00 93.62 128 SER A O 1
ATOM 969 N N . SER A 1 129 ? 8.133 -8.041 6.325 1.00 90.69 129 SER A N 1
ATOM 970 C CA . SER A 1 129 ? 9.069 -6.982 5.940 1.00 90.69 129 SER A CA 1
ATOM 971 C C . SER A 1 129 ? 8.299 -5.788 5.380 1.00 90.69 129 SER A C 1
ATOM 973 O O . SER A 1 129 ? 7.334 -6.005 4.652 1.00 90.69 129 SER A O 1
ATOM 975 N N . PRO A 1 130 ? 8.700 -4.548 5.694 1.00 88.88 130 PRO A N 1
ATOM 976 C CA . PRO A 1 130 ? 7.986 -3.375 5.213 1.00 88.88 130 PRO A CA 1
ATOM 977 C C . PRO A 1 130 ? 8.044 -3.283 3.681 1.00 88.88 130 PRO A C 1
ATOM 979 O O . PRO A 1 130 ? 9.074 -3.638 3.095 1.00 88.88 130 PRO A O 1
ATOM 982 N N . PRO A 1 131 ? 6.969 -2.808 3.030 1.00 89.75 131 PRO A N 1
ATOM 983 C CA . PRO A 1 131 ? 7.024 -2.445 1.623 1.00 89.75 131 PRO A CA 1
ATOM 984 C C . PRO A 1 131 ? 7.968 -1.266 1.394 1.00 89.75 131 PRO A C 1
ATOM 986 O O . PRO A 1 131 ? 8.171 -0.431 2.277 1.00 89.75 131 PRO A O 1
ATOM 989 N N . MET A 1 132 ? 8.508 -1.181 0.182 1.00 86.31 132 MET A N 1
ATOM 990 C CA . MET A 1 132 ? 9.307 -0.036 -0.262 1.00 86.31 132 MET A CA 1
ATOM 991 C C . MET A 1 132 ? 8.434 1.200 -0.495 1.00 86.31 132 MET A C 1
ATOM 993 O O . MET A 1 132 ? 8.916 2.329 -0.456 1.00 86.31 132 MET A O 1
ATOM 997 N N . LEU A 1 133 ? 7.147 0.976 -0.744 1.00 86.06 133 LEU A N 1
ATOM 998 C CA . LEU A 1 133 ? 6.196 1.976 -1.168 1.00 86.06 133 LEU A CA 1
ATOM 999 C C . LEU A 1 133 ? 5.119 2.167 -0.087 1.00 86.06 133 LEU A C 1
ATOM 1001 O O . LEU A 1 133 ? 4.387 1.247 0.268 1.00 86.06 133 LEU A O 1
ATOM 1005 N N . ALA A 1 134 ? 4.943 3.375 0.440 1.00 83.75 134 ALA A N 1
ATOM 1006 C CA . ALA A 1 134 ? 3.854 3.655 1.385 1.00 83.75 134 ALA A CA 1
ATOM 1007 C C . ALA A 1 134 ? 2.428 3.410 0.852 1.00 83.75 134 ALA A C 1
ATOM 1009 O O . ALA A 1 134 ? 1.569 3.134 1.676 1.00 83.75 134 ALA A O 1
ATOM 1010 N N . ALA A 1 135 ? 2.122 3.462 -0.453 1.00 88.06 135 ALA A N 1
ATOM 1011 C CA . ALA A 1 135 ? 0.786 3.057 -0.936 1.00 88.06 135 ALA A CA 1
ATOM 1012 C C . ALA A 1 135 ? 0.643 1.537 -0.935 1.00 88.06 135 ALA A C 1
ATOM 1014 O O . ALA A 1 135 ? -0.446 1.068 -0.630 1.00 88.06 135 ALA A O 1
ATOM 1015 N N . SER A 1 136 ? 1.716 0.760 -1.126 1.00 92.19 136 SER A N 1
ATOM 1016 C CA . SER A 1 136 ? 1.696 -0.661 -0.747 1.00 92.19 136 SER A CA 1
ATOM 1017 C C . SER A 1 136 ? 1.404 -0.814 0.739 1.00 92.19 136 SER A C 1
ATOM 1019 O O . SER A 1 136 ? 0.564 -1.615 1.129 1.00 92.19 136 SER A O 1
ATOM 1021 N N . CYS A 1 137 ? 2.041 -0.000 1.584 1.00 90.81 137 CYS A N 1
ATOM 1022 C CA . CYS A 1 137 ? 1.788 -0.013 3.024 1.00 90.81 137 CYS A CA 1
ATOM 1023 C C . CYS A 1 137 ? 0.320 0.321 3.341 1.00 90.81 137 CYS A C 1
ATOM 1025 O O . CYS A 1 137 ? -0.308 -0.365 4.137 1.00 90.81 137 CYS A O 1
ATOM 1027 N N . GLN A 1 138 ? -0.275 1.299 2.653 1.00 89.44 138 GLN A N 1
ATOM 1028 C CA . GLN A 1 138 ? -1.696 1.637 2.779 1.00 89.44 138 GLN A CA 1
ATOM 1029 C C . GLN A 1 138 ? -2.613 0.502 2.307 1.00 89.44 138 GLN A C 1
ATOM 1031 O O . GLN A 1 138 ? -3.624 0.245 2.960 1.00 89.44 138 GLN A O 1
ATOM 1036 N N . LEU A 1 139 ? -2.279 -0.188 1.208 1.00 92.50 139 LEU A N 1
ATOM 1037 C CA . LEU A 1 139 ? -3.014 -1.375 0.761 1.00 92.50 139 LEU A CA 1
ATOM 1038 C C . LEU A 1 139 ? -2.943 -2.493 1.808 1.00 92.50 139 LEU A C 1
ATOM 1040 O O . LEU A 1 139 ? -3.975 -3.067 2.146 1.00 92.50 139 LEU A O 1
ATOM 1044 N N . LEU A 1 140 ? -1.759 -2.750 2.373 1.00 93.94 140 LEU A N 1
ATOM 1045 C CA . LEU A 1 140 ? -1.572 -3.747 3.429 1.00 93.94 140 LEU A CA 1
ATOM 1046 C C . LEU A 1 140 ? -2.326 -3.379 4.708 1.00 93.94 140 LEU A C 1
ATOM 1048 O O . LEU A 1 140 ? -2.967 -4.245 5.281 1.00 93.94 140 LEU A O 1
ATOM 1052 N N . ILE A 1 141 ? -2.315 -2.111 5.130 1.00 91.88 141 ILE A N 1
ATOM 1053 C CA . ILE A 1 141 ? -3.063 -1.640 6.309 1.00 91.88 141 ILE A CA 1
ATOM 1054 C C . ILE A 1 141 ? -4.571 -1.829 6.114 1.00 91.88 141 ILE A C 1
ATOM 1056 O O . ILE A 1 141 ? -5.265 -2.289 7.019 1.00 91.88 141 ILE A O 1
ATOM 1060 N N . ARG A 1 142 ? -5.097 -1.491 4.928 1.00 91.38 142 ARG A N 1
ATOM 1061 C CA . ARG A 1 142 ? -6.519 -1.700 4.611 1.00 91.38 142 ARG A CA 1
ATOM 1062 C C . ARG A 1 142 ? -6.878 -3.182 4.616 1.00 91.38 142 ARG A C 1
ATOM 1064 O O . ARG A 1 142 ? -7.904 -3.544 5.187 1.00 91.38 142 ARG A O 1
ATOM 1071 N N . ALA A 1 143 ? -6.035 -4.009 4.000 1.00 94.00 143 ALA A N 1
ATOM 1072 C CA . ALA A 1 143 ? -6.222 -5.451 3.954 1.00 94.00 143 ALA A CA 1
ATOM 1073 C C . ALA A 1 143 ? -6.151 -6.073 5.353 1.00 94.00 143 ALA A C 1
ATOM 1075 O O . ALA A 1 143 ? -7.026 -6.847 5.701 1.00 94.00 143 ALA A O 1
ATOM 1076 N N . ASP A 1 144 ? -5.193 -5.666 6.184 1.00 95.06 144 ASP A N 1
ATOM 1077 C CA . ASP A 1 144 ? -5.023 -6.144 7.560 1.00 95.06 144 ASP A CA 1
ATOM 1078 C C . ASP A 1 144 ? -6.175 -5.730 8.491 1.00 95.06 144 ASP A C 1
ATOM 1080 O O . ASP A 1 144 ? -6.585 -6.488 9.367 1.00 95.06 144 ASP A O 1
ATOM 1084 N N . GLY A 1 145 ? -6.757 -4.546 8.276 1.00 91.69 145 GLY A N 1
ATOM 1085 C CA . GLY A 1 145 ? -7.970 -4.133 8.984 1.00 91.69 145 GLY A CA 1
ATOM 1086 C C . GLY A 1 145 ? -9.176 -5.034 8.683 1.00 91.69 145 GLY A C 1
ATOM 1087 O O . GLY A 1 145 ? -9.985 -5.291 9.583 1.00 91.69 145 GLY A O 1
ATOM 1088 N N . ALA A 1 146 ? -9.282 -5.514 7.437 1.00 91.94 146 ALA A N 1
ATOM 1089 C CA . ALA A 1 146 ? -10.342 -6.410 6.974 1.00 91.94 146 ALA A CA 1
ATOM 1090 C C . ALA A 1 146 ? -10.074 -7.888 7.324 1.00 91.94 146 ALA A C 1
ATOM 1092 O O . ALA A 1 146 ? -10.983 -8.572 7.791 1.00 91.94 146 ALA A O 1
ATOM 1093 N N . ASP A 1 147 ? -8.837 -8.353 7.150 1.00 92.50 147 ASP A N 1
ATOM 1094 C CA . ASP A 1 147 ? -8.356 -9.706 7.445 1.00 92.50 147 ASP A CA 1
ATOM 1095 C C . ASP A 1 147 ? -7.109 -9.643 8.356 1.00 92.50 147 ASP A C 1
ATOM 1097 O O . ASP A 1 147 ? -5.983 -9.473 7.876 1.00 92.50 147 ASP A O 1
ATOM 1101 N N . PRO A 1 148 ? -7.292 -9.733 9.688 1.00 93.25 148 PRO A N 1
ATOM 1102 C CA . PRO A 1 148 ? -6.201 -9.653 10.655 1.00 93.25 148 PRO A CA 1
ATOM 1103 C C . PRO A 1 148 ? -5.069 -10.651 10.406 1.00 93.25 148 PRO A C 1
ATOM 1105 O O . PRO A 1 148 ? -5.272 -11.868 10.376 1.00 93.25 148 PRO A O 1
ATOM 1108 N N . GLY A 1 149 ? -3.842 -10.135 10.332 1.00 91.62 149 GLY A N 1
ATOM 1109 C CA . GLY A 1 149 ? -2.630 -10.939 10.179 1.00 91.62 149 GLY A CA 1
ATOM 1110 C C . GLY A 1 149 ? -2.042 -10.914 8.769 1.00 91.62 149 GLY A C 1
ATOM 1111 O O . GLY A 1 149 ? -1.040 -11.601 8.531 1.00 91.62 149 GLY A O 1
ATOM 1112 N N . VAL A 1 150 ? -2.613 -10.110 7.858 1.00 94.94 150 VAL A N 1
ATOM 1113 C CA . VAL A 1 150 ? -1.954 -9.719 6.599 1.00 94.94 150 VAL A CA 1
ATOM 1114 C C . VAL A 1 150 ? -0.621 -9.047 6.897 1.00 94.94 150 VAL A C 1
ATOM 1116 O O . VAL A 1 150 ? 0.408 -9.403 6.317 1.00 94.94 150 VAL A O 1
ATOM 1119 N N . ILE A 1 151 ? -0.609 -8.117 7.852 1.00 95.50 151 ILE A N 1
ATOM 1120 C CA . ILE A 1 151 ? 0.632 -7.627 8.443 1.00 95.50 151 ILE A CA 1
ATOM 1121 C C . ILE A 1 151 ? 0.915 -8.506 9.655 1.00 95.50 151 ILE A C 1
ATOM 1123 O O . ILE A 1 151 ? 0.112 -8.610 10.576 1.00 95.50 151 ILE A O 1
ATOM 1127 N N . LYS A 1 152 ? 2.071 -9.172 9.657 1.00 95.12 152 LYS A N 1
ATOM 1128 C CA . LYS A 1 152 ? 2.434 -10.068 10.754 1.00 95.12 152 LYS A CA 1
ATOM 1129 C C . LYS A 1 152 ? 2.664 -9.267 12.041 1.00 95.12 152 LYS A C 1
ATOM 1131 O O . LYS A 1 152 ? 3.529 -8.392 12.067 1.00 95.12 152 LYS A O 1
ATOM 1136 N N . ASP A 1 153 ? 1.973 -9.643 13.109 1.00 93.88 153 ASP A N 1
ATOM 1137 C CA . ASP A 1 153 ? 2.163 -9.095 14.457 1.00 93.88 153 ASP A CA 1
ATOM 1138 C C . ASP A 1 153 ? 3.636 -9.139 14.904 1.00 93.88 153 ASP A C 1
ATOM 1140 O O . ASP A 1 153 ? 4.341 -10.136 14.697 1.00 93.88 153 ASP A O 1
ATOM 1144 N N . GLY A 1 154 ? 4.108 -8.058 15.526 1.00 90.19 154 GLY A N 1
ATOM 1145 C CA . GLY A 1 154 ? 5.476 -7.897 16.023 1.00 90.19 154 GLY A CA 1
ATOM 1146 C C . GLY A 1 154 ? 6.542 -7.817 14.929 1.00 90.19 154 GLY A C 1
ATOM 1147 O O . GLY A 1 154 ? 7.736 -7.897 15.224 1.00 90.19 154 GLY A O 1
ATOM 1148 N N . SER A 1 155 ? 6.146 -7.719 13.659 1.00 92.94 155 SER A N 1
ATOM 1149 C CA . SER A 1 155 ? 7.090 -7.654 12.548 1.00 92.94 155 SER A CA 1
ATOM 1150 C C . SER A 1 155 ? 7.599 -6.237 12.292 1.00 92.94 155 SER A C 1
ATOM 1152 O O . SER A 1 155 ? 7.002 -5.239 12.694 1.00 92.94 155 SER A O 1
ATOM 1154 N N . THR A 1 156 ? 8.696 -6.134 11.539 1.00 89.62 156 THR A N 1
ATOM 1155 C CA . THR A 1 156 ? 9.193 -4.837 11.067 1.00 89.62 156 THR A CA 1
ATOM 1156 C C . THR A 1 156 ? 8.162 -4.130 10.185 1.00 89.62 156 THR A C 1
ATOM 1158 O O . THR A 1 156 ? 8.112 -2.905 10.186 1.00 89.62 156 THR A O 1
ATOM 1161 N N . ALA A 1 157 ? 7.320 -4.879 9.462 1.00 91.00 157 ALA A N 1
ATOM 1162 C CA . ALA A 1 157 ? 6.227 -4.304 8.683 1.00 91.00 157 ALA A CA 1
ATOM 1163 C C . ALA A 1 157 ? 5.179 -3.615 9.575 1.00 91.00 157 ALA A C 1
ATOM 1165 O O . ALA A 1 157 ? 4.777 -2.499 9.259 1.00 91.00 157 ALA A O 1
ATOM 1166 N N . GLU A 1 158 ? 4.790 -4.231 10.699 1.00 91.69 158 GLU A N 1
ATOM 1167 C CA . GLU A 1 158 ? 3.863 -3.625 11.673 1.00 91.69 158 GLU A CA 1
ATOM 1168 C C . GLU A 1 158 ? 4.462 -2.347 12.266 1.00 91.69 158 GLU A C 1
ATOM 1170 O O . GLU A 1 158 ? 3.837 -1.288 12.218 1.00 91.69 158 GLU A O 1
ATOM 1175 N N . SER A 1 159 ? 5.706 -2.429 12.749 1.00 86.62 159 SER A N 1
ATOM 1176 C CA . SER A 1 159 ? 6.402 -1.286 13.345 1.00 86.62 159 SER A CA 1
ATOM 1177 C C . SER A 1 159 ? 6.532 -0.116 12.367 1.00 86.62 159 SER A C 1
ATOM 1179 O O . SER A 1 159 ? 6.303 1.030 12.740 1.00 86.62 159 SER A O 1
ATOM 1181 N N . VAL A 1 160 ? 6.839 -0.382 11.096 1.00 84.56 160 VAL A N 1
ATOM 1182 C CA . VAL A 1 160 ? 6.875 0.651 10.053 1.00 84.56 160 VAL A CA 1
ATOM 1183 C C . VAL A 1 160 ? 5.487 1.237 9.786 1.00 84.56 160 VAL A C 1
ATOM 1185 O O . VAL A 1 160 ? 5.350 2.456 9.681 1.00 84.56 160 VAL A O 1
ATOM 1188 N N . ALA A 1 161 ? 4.458 0.395 9.686 1.00 86.25 161 ALA A N 1
ATOM 1189 C CA . ALA A 1 161 ? 3.098 0.827 9.384 1.00 86.25 161 ALA A CA 1
ATOM 1190 C C . ALA A 1 161 ? 2.508 1.745 10.473 1.00 86.25 161 ALA A C 1
ATOM 1192 O O . ALA A 1 161 ? 1.785 2.685 10.148 1.00 86.25 161 ALA A O 1
ATOM 1193 N N . GLU A 1 162 ? 2.867 1.532 11.744 1.00 84.50 162 GLU A N 1
ATOM 1194 C CA . GLU A 1 162 ? 2.496 2.401 12.875 1.00 84.50 162 GLU A CA 1
ATOM 1195 C C . GLU A 1 162 ? 2.948 3.865 12.687 1.00 84.50 162 GLU A C 1
ATOM 1197 O O . GLU A 1 162 ? 2.253 4.800 13.097 1.00 84.50 162 GLU A O 1
ATOM 1202 N N . HIS A 1 163 ? 4.081 4.070 12.013 1.00 78.00 163 HIS A N 1
ATOM 1203 C CA . HIS A 1 163 ? 4.706 5.381 11.812 1.00 78.00 163 HIS A CA 1
ATOM 1204 C C . HIS A 1 163 ? 4.344 6.012 10.463 1.00 78.00 163 HIS A C 1
ATOM 1206 O O . HIS A 1 163 ? 4.923 7.027 10.066 1.00 78.00 163 HIS A O 1
ATOM 1212 N N . LEU A 1 164 ? 3.375 5.436 9.741 1.00 73.06 164 LEU A N 1
ATOM 1213 C CA . LEU A 1 164 ? 2.950 5.979 8.463 1.00 73.06 164 LEU A CA 1
ATOM 1214 C C . LEU A 1 164 ? 2.132 7.262 8.659 1.00 73.06 164 LEU A C 1
ATOM 1216 O O . LEU A 1 164 ? 1.022 7.246 9.200 1.00 73.06 164 LEU A O 1
ATOM 1220 N N . VAL A 1 165 ? 2.677 8.378 8.183 1.00 61.81 165 VAL A N 1
ATOM 1221 C CA . VAL A 1 165 ? 2.010 9.683 8.122 1.00 61.81 165 VAL A CA 1
ATOM 1222 C C . VAL A 1 165 ? 1.239 9.832 6.810 1.00 61.81 165 VAL A C 1
ATOM 1224 O O . VAL A 1 165 ? 1.719 9.473 5.737 1.00 61.81 165 VAL A O 1
ATOM 1227 N N . GLY A 1 166 ? 0.016 10.368 6.894 1.00 51.53 166 GLY A N 1
ATOM 1228 C CA . GLY A 1 166 ? -0.952 10.406 5.787 1.00 51.53 166 GLY A CA 1
ATOM 1229 C C . GLY A 1 166 ? -0.577 11.293 4.593 1.00 51.53 166 GLY A C 1
ATOM 1230 O O . GLY A 1 166 ? -1.310 11.308 3.606 1.00 51.53 166 GLY A O 1
ATOM 1231 N N . ARG A 1 167 ? 0.537 12.034 4.664 1.00 43.28 167 ARG A N 1
ATOM 1232 C CA . ARG A 1 167 ? 1.106 12.831 3.568 1.00 43.28 167 ARG A CA 1
ATOM 1233 C C . ARG A 1 167 ? 2.625 12.834 3.691 1.00 43.28 167 ARG A C 1
ATOM 1235 O O . ARG A 1 167 ? 3.136 13.108 4.768 1.00 43.28 167 ARG A O 1
ATOM 1242 N N . GLY A 1 168 ? 3.329 12.542 2.601 1.00 45.69 168 GLY A N 1
ATOM 1243 C CA . GLY A 1 168 ? 4.788 12.492 2.599 1.00 45.69 168 GLY A CA 1
ATOM 1244 C C . GLY A 1 168 ? 5.356 11.618 1.487 1.00 45.69 168 GLY A C 1
ATOM 1245 O O . GLY A 1 168 ? 4.712 10.698 0.987 1.00 45.69 168 GLY A O 1
ATOM 1246 N N . VAL A 1 169 ? 6.573 11.960 1.080 1.00 46.78 169 VAL A N 1
ATOM 1247 C CA . VAL A 1 169 ? 7.359 11.280 0.053 1.00 46.78 169 VAL A CA 1
ATOM 1248 C C . VAL A 1 169 ? 7.703 9.873 0.526 1.00 46.78 169 VAL A C 1
ATOM 1250 O O . VAL A 1 169 ? 8.182 9.721 1.636 1.00 46.78 169 VAL A O 1
ATOM 1253 N N . TRP A 1 170 ? 7.515 8.849 -0.302 1.00 48.78 170 TRP A N 1
ATOM 1254 C CA . TRP A 1 170 ? 7.840 7.452 0.026 1.00 48.78 170 TRP A CA 1
ATOM 1255 C C . TRP A 1 170 ? 9.251 7.148 0.537 1.00 48.78 170 TRP A C 1
ATOM 1257 O O . TRP A 1 170 ? 9.469 6.046 1.021 1.00 48.78 170 TRP A O 1
ATOM 1267 N N . THR A 1 171 ? 10.198 8.081 0.492 1.00 45.81 171 THR A N 1
ATOM 1268 C CA . THR A 1 171 ? 11.522 7.914 1.115 1.00 45.81 171 THR A CA 1
ATOM 1269 C C . THR A 1 171 ? 11.712 8.724 2.399 1.00 45.81 171 THR A C 1
ATOM 1271 O O . THR A 1 171 ? 12.766 8.621 3.023 1.00 45.81 171 THR A O 1
ATOM 1274 N N . THR A 1 172 ? 10.725 9.514 2.828 1.00 42.38 172 THR A N 1
ATOM 1275 C CA . THR A 1 172 ? 10.862 10.432 3.962 1.00 42.38 172 THR A CA 1
ATOM 1276 C C . THR A 1 172 ? 9.819 10.138 5.034 1.00 42.38 172 THR A C 1
ATOM 1278 O O . THR A 1 172 ? 8.638 10.452 4.890 1.00 42.38 172 THR A O 1
ATOM 1281 N N . TRP A 1 173 ? 10.293 9.587 6.150 1.00 40.59 173 TRP A N 1
ATOM 1282 C CA . TRP A 1 173 ? 9.611 9.643 7.438 1.00 40.59 173 TRP A CA 1
ATOM 1283 C C . TRP A 1 173 ? 9.555 11.109 7.847 1.00 40.59 173 TRP A C 1
ATOM 1285 O O . TRP A 1 173 ? 10.600 11.724 8.071 1.00 40.59 173 TRP A O 1
ATOM 1295 N N . LEU A 1 174 ? 8.364 11.701 7.883 1.00 36.34 174 LEU A N 1
ATOM 1296 C CA . LEU A 1 174 ? 8.243 13.005 8.516 1.00 36.34 174 LEU A CA 1
ATOM 1297 C C . LEU A 1 174 ? 8.313 12.770 10.020 1.00 36.34 174 LEU A C 1
ATOM 1299 O O . LEU A 1 174 ? 7.430 12.144 10.603 1.00 36.34 174 LEU A O 1
ATOM 1303 N N . GLU A 1 175 ? 9.363 13.294 10.642 1.00 37.38 175 GLU A N 1
ATOM 1304 C CA . GLU A 1 175 ? 9.206 13.819 11.989 1.00 37.38 175 GLU A CA 1
ATOM 1305 C C . GLU A 1 175 ? 8.113 14.895 11.889 1.00 37.38 175 GLU A C 1
ATOM 1307 O O . GLU A 1 175 ? 8.165 15.750 11.001 1.00 37.38 175 GLU A O 1
ATOM 1312 N N . GLU A 1 176 ? 7.055 14.751 12.684 1.00 36.84 176 GLU A N 1
ATOM 1313 C CA . GLU A 1 176 ? 5.826 15.532 12.548 1.00 36.84 176 GLU A CA 1
ATOM 1314 C C . GLU A 1 176 ? 6.122 17.038 12.491 1.00 36.84 176 GLU A C 1
ATOM 1316 O O . GLU A 1 176 ? 6.969 17.538 13.238 1.00 36.84 176 GLU A O 1
ATOM 1321 N N . ASP A 1 177 ? 5.424 17.755 11.597 1.00 33.81 177 ASP A N 1
ATOM 1322 C CA . ASP A 1 177 ? 5.526 19.205 11.451 1.00 33.81 177 ASP A CA 1
ATOM 1323 C C . ASP A 1 177 ? 5.494 19.851 12.835 1.00 33.81 177 ASP A C 1
ATOM 1325 O O . ASP A 1 177 ? 4.468 19.864 13.528 1.00 33.81 177 ASP A O 1
ATOM 1329 N N . ARG A 1 178 ? 6.626 20.439 13.227 1.00 32.72 178 ARG A N 1
ATOM 1330 C CA . ARG A 1 178 ? 6.684 21.367 14.345 1.00 32.72 178 ARG A CA 1
ATOM 1331 C C . ARG A 1 178 ? 5.759 22.517 13.977 1.00 32.72 178 ARG A C 1
ATOM 1333 O O . ARG A 1 178 ? 6.188 23.480 13.343 1.00 32.72 178 ARG A O 1
ATOM 1340 N N . ARG A 1 179 ? 4.484 22.434 14.377 1.00 28.92 179 ARG A N 1
ATOM 1341 C CA . ARG A 1 179 ? 3.601 23.600 14.411 1.00 28.92 179 ARG A CA 1
ATOM 1342 C C . ARG A 1 179 ? 4.427 24.686 15.091 1.00 28.92 179 ARG A C 1
ATOM 1344 O O . ARG A 1 179 ? 4.912 24.432 16.201 1.00 28.92 179 ARG A O 1
ATOM 1351 N N . PRO A 1 180 ? 4.658 25.851 14.466 1.00 30.53 180 PRO A N 1
ATOM 1352 C CA . PRO A 1 180 ? 5.233 26.961 15.189 1.00 30.53 180 PRO A CA 1
ATOM 1353 C C . PRO A 1 180 ? 4.202 27.318 16.255 1.00 30.53 180 PRO A C 1
ATOM 1355 O O . PRO A 1 180 ? 3.239 28.039 16.004 1.00 30.53 180 PRO A O 1
ATOM 1358 N N . GLY A 1 181 ? 4.369 26.731 17.444 1.00 33.09 181 GLY A N 1
ATOM 1359 C CA . GLY A 1 181 ? 3.732 27.208 18.651 1.00 33.09 181 GLY A CA 1
ATOM 1360 C C . GLY A 1 181 ? 4.035 28.687 18.677 1.00 33.09 181 GLY A C 1
ATOM 1361 O O . GLY A 1 181 ? 5.204 29.056 18.543 1.00 33.09 181 GLY A O 1
ATOM 1362 N N . ALA A 1 182 ? 2.974 29.495 18.699 1.00 34.16 182 ALA A N 1
ATOM 1363 C CA . ALA A 1 182 ? 3.045 30.941 18.715 1.00 34.16 182 ALA A CA 1
ATOM 1364 C C . ALA A 1 182 ? 4.195 31.339 19.636 1.00 34.16 182 ALA A C 1
ATOM 1366 O O . ALA A 1 182 ? 4.114 31.158 20.852 1.00 34.16 182 ALA A O 1
ATOM 1367 N N . ALA A 1 183 ? 5.310 31.754 19.031 1.00 33.78 183 ALA A N 1
ATOM 1368 C CA . ALA A 1 183 ? 6.501 32.093 19.769 1.00 33.78 183 ALA A CA 1
ATOM 1369 C C . ALA A 1 183 ? 6.142 33.346 20.556 1.00 33.78 183 ALA A C 1
ATOM 1371 O O . ALA A 1 183 ? 6.131 34.460 20.026 1.00 33.78 183 ALA A O 1
ATOM 1372 N N . ALA A 1 184 ? 5.800 33.134 21.826 1.00 35.16 184 ALA A N 1
ATOM 1373 C CA . ALA A 1 184 ? 5.914 34.148 22.841 1.00 35.16 184 ALA A CA 1
ATOM 1374 C C . ALA A 1 184 ? 7.326 34.718 22.700 1.00 35.16 184 ALA A C 1
ATOM 1376 O O . ALA A 1 184 ? 8.330 34.012 22.809 1.00 35.16 184 ALA A O 1
ATOM 1377 N N . ARG A 1 185 ? 7.385 35.997 22.337 1.00 34.09 185 ARG A N 1
ATOM 1378 C CA . ARG A 1 185 ? 8.628 36.748 22.289 1.00 34.09 185 ARG A CA 1
ATOM 1379 C C . ARG A 1 185 ? 9.281 36.670 23.668 1.00 34.09 185 ARG A C 1
ATOM 1381 O O . ARG A 1 185 ? 8.719 37.177 24.632 1.00 34.09 185 ARG A O 1
ATOM 1388 N N . GLY A 1 186 ? 10.492 36.125 23.704 1.00 33.47 186 GLY A N 1
ATOM 1389 C CA . GLY A 1 186 ? 11.451 36.345 24.781 1.00 33.47 186 GLY A CA 1
ATOM 1390 C C . GLY A 1 186 ? 11.619 35.170 25.737 1.00 33.47 186 GLY A C 1
ATOM 1391 O O . GLY A 1 186 ? 10.676 34.732 26.383 1.00 33.47 186 GLY A O 1
ATOM 1392 N N . GLY A 1 187 ? 12.866 34.722 25.869 1.00 27.62 187 GLY A N 1
ATOM 1393 C CA . GLY A 1 187 ? 13.296 33.854 26.958 1.00 27.62 187 GLY A CA 1
ATOM 1394 C C . GLY A 1 187 ? 14.332 32.835 26.513 1.00 27.62 187 GLY A C 1
ATOM 1395 O O . GLY A 1 187 ? 13.995 31.845 25.876 1.00 27.62 187 GLY A O 1
ATOM 1396 N N . LEU A 1 188 ? 15.593 33.074 26.877 1.00 41.69 188 LEU A N 1
ATOM 1397 C CA . LEU A 1 188 ? 16.620 32.036 26.947 1.00 41.69 188 LEU A CA 1
ATOM 1398 C C . LEU A 1 188 ? 16.104 30.926 27.875 1.00 41.69 188 LEU A C 1
ATOM 1400 O O . LEU A 1 188 ? 15.905 31.165 29.064 1.00 41.69 188 LEU A O 1
ATOM 1404 N N . GLY A 1 189 ? 15.855 29.741 27.322 1.00 27.92 189 GLY A N 1
ATOM 1405 C CA . GLY A 1 189 ? 15.318 28.592 28.041 1.00 27.92 189 GLY A CA 1
ATOM 1406 C C . GLY A 1 189 ? 15.873 27.292 27.467 1.00 27.92 189 GLY A C 1
ATOM 1407 O O . GLY A 1 189 ? 15.947 27.127 26.254 1.00 27.92 189 GLY A O 1
ATOM 1408 N N . THR A 1 190 ? 16.308 26.434 28.383 1.00 29.30 190 THR A N 1
ATOM 1409 C CA . THR A 1 190 ? 16.837 25.060 28.300 1.00 29.30 190 THR A CA 1
ATOM 1410 C C . THR A 1 190 ? 16.257 24.181 27.174 1.00 29.30 190 THR A C 1
ATOM 1412 O O . THR A 1 190 ? 15.135 24.421 26.729 1.00 29.30 190 THR A O 1
ATOM 1415 N N . PRO A 1 191 ? 16.978 23.127 26.721 1.00 29.55 191 PRO A N 1
ATOM 1416 C CA . PRO A 1 191 ? 16.526 22.291 25.616 1.00 29.55 191 PRO A CA 1
ATOM 1417 C C . PRO A 1 191 ? 15.230 21.590 26.025 1.00 29.55 191 PRO A C 1
ATOM 1419 O O . PRO A 1 191 ? 15.215 20.729 26.904 1.00 29.55 191 PRO A O 1
ATOM 1422 N N . ALA A 1 192 ? 14.128 22.023 25.417 1.00 29.95 192 ALA A N 1
ATOM 1423 C CA . ALA A 1 192 ? 12.839 21.381 25.566 1.00 29.95 192 ALA A CA 1
ATOM 1424 C C . ALA A 1 192 ? 12.937 19.951 25.022 1.00 29.95 192 ALA A C 1
ATOM 1426 O O . ALA A 1 192 ? 13.539 19.721 23.972 1.00 29.95 192 ALA A O 1
ATOM 1427 N N . ALA A 1 193 ? 12.366 19.015 25.778 1.00 34.69 193 ALA A N 1
ATOM 1428 C CA . ALA A 1 193 ? 12.229 17.610 25.428 1.00 34.69 193 ALA A CA 1
ATOM 1429 C C . ALA A 1 1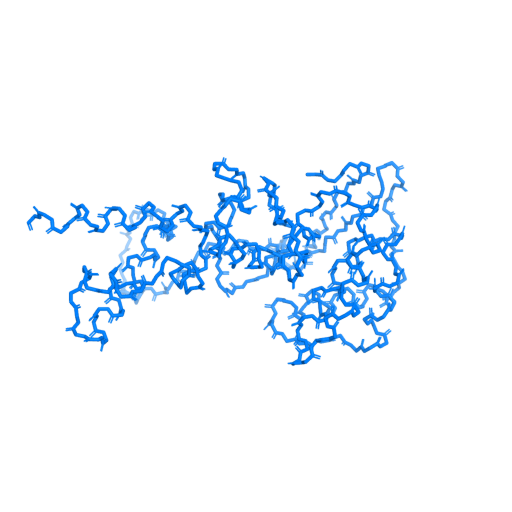93 ? 11.798 17.428 23.960 1.00 34.69 193 ALA A C 1
ATOM 1431 O O . ALA A 1 193 ? 10.979 18.194 23.449 1.00 34.69 193 ALA A O 1
ATOM 1432 N N . GLY A 1 194 ? 12.393 16.434 23.295 1.00 26.30 194 GLY A N 1
ATOM 1433 C CA . GLY A 1 194 ? 12.179 16.136 21.878 1.00 26.30 194 GLY A CA 1
ATOM 1434 C C . GLY A 1 194 ? 10.713 15.853 21.508 1.00 26.30 194 GLY A C 1
ATOM 1435 O O . GLY A 1 194 ? 9.876 15.648 22.391 1.00 26.30 194 GLY A O 1
ATOM 1436 N N . PRO A 1 195 ? 10.386 15.871 20.205 1.00 32.91 195 PRO A N 1
ATOM 1437 C CA . PRO A 1 195 ? 9.015 15.774 19.720 1.00 32.91 195 PRO A CA 1
ATOM 1438 C C . PRO A 1 195 ? 8.381 14.418 20.051 1.00 32.91 195 PRO A C 1
ATOM 1440 O O . PRO A 1 195 ? 9.001 13.361 19.941 1.00 32.91 195 PRO A O 1
ATOM 1443 N N . VAL A 1 196 ? 7.116 14.470 20.471 1.00 40.25 196 VAL A N 1
ATOM 1444 C CA . VAL A 1 196 ? 6.281 13.301 20.747 1.00 40.25 196 VAL A CA 1
ATOM 1445 C C . VAL A 1 196 ? 5.870 12.711 19.404 1.00 40.25 196 VAL A C 1
ATOM 1447 O O . VAL A 1 196 ? 5.009 13.265 18.730 1.00 40.25 196 VAL A O 1
ATOM 1450 N N . VAL A 1 197 ? 6.488 11.596 19.014 1.00 46.66 197 VAL A N 1
ATOM 1451 C CA . VAL A 1 197 ? 5.945 10.699 17.986 1.00 46.66 197 VAL A CA 1
ATOM 1452 C C . VAL A 1 197 ? 4.481 10.454 18.348 1.00 46.66 197 VAL A C 1
ATOM 1454 O O . VAL A 1 197 ? 4.215 10.025 19.473 1.00 46.66 197 VAL A O 1
ATOM 1457 N N . ALA A 1 198 ? 3.533 10.765 17.460 1.00 55.38 198 ALA A N 1
ATOM 1458 C CA . ALA A 1 198 ? 2.126 10.473 17.707 1.00 55.38 198 ALA A CA 1
ATOM 1459 C C . ALA A 1 198 ? 1.951 8.952 17.855 1.00 55.38 198 ALA A C 1
ATOM 1461 O O . ALA A 1 198 ? 1.810 8.233 16.867 1.00 55.38 198 ALA A O 1
ATOM 1462 N N . ASP A 1 199 ? 2.010 8.479 19.104 1.00 78.75 199 ASP A N 1
ATOM 1463 C CA . ASP A 1 199 ? 1.801 7.092 19.515 1.00 78.75 199 ASP A CA 1
ATOM 1464 C C . ASP A 1 199 ? 0.568 6.544 18.775 1.00 78.75 199 ASP A C 1
ATOM 1466 O O . ASP A 1 199 ? -0.472 7.218 18.769 1.00 78.75 199 ASP A O 1
ATOM 1470 N N . PRO A 1 200 ? 0.639 5.360 18.137 1.00 78.62 200 PRO A N 1
ATOM 1471 C CA . PRO A 1 200 ? -0.511 4.735 17.485 1.00 78.62 200 PRO A CA 1
ATOM 1472 C C . PRO A 1 200 ? -1.774 4.750 18.351 1.00 78.62 200 PRO A C 1
ATOM 1474 O O . PRO A 1 200 ? -2.871 5.014 17.855 1.00 78.62 200 PRO A O 1
ATOM 1477 N N . VAL A 1 201 ? -1.621 4.574 19.668 1.00 83.06 201 VAL A N 1
ATOM 1478 C CA . VAL A 1 201 ? -2.736 4.697 20.613 1.00 83.06 201 VAL A CA 1
ATOM 1479 C C . VAL A 1 201 ? -3.284 6.121 20.653 1.00 83.06 201 VAL A C 1
ATOM 1481 O O . VAL A 1 201 ? -4.496 6.307 20.562 1.00 83.06 201 VAL A O 1
ATOM 1484 N N . GLY A 1 202 ? -2.421 7.133 20.726 1.00 83.88 202 GLY A N 1
ATOM 1485 C CA . GLY A 1 202 ? -2.809 8.543 20.676 1.00 83.88 202 GLY A CA 1
ATOM 1486 C C . GLY A 1 202 ? -3.589 8.911 19.409 1.00 83.88 202 GLY A C 1
ATOM 1487 O O . GLY A 1 202 ? -4.588 9.624 19.504 1.00 83.88 202 GLY A O 1
ATOM 1488 N N . ARG A 1 203 ? -3.209 8.369 18.240 1.00 85.25 203 ARG A N 1
ATOM 1489 C CA . ARG A 1 203 ? -3.937 8.574 16.969 1.00 85.25 203 ARG A CA 1
ATOM 1490 C C . ARG A 1 203 ? -5.365 8.031 17.025 1.00 85.25 203 ARG A C 1
ATOM 1492 O O . ARG A 1 203 ? -6.300 8.742 16.659 1.00 85.25 203 ARG A O 1
ATOM 1499 N N . VAL A 1 204 ? -5.546 6.801 17.512 1.00 88.50 204 VAL A N 1
ATOM 1500 C CA . VAL A 1 204 ? -6.885 6.200 17.667 1.00 88.50 204 VAL A CA 1
ATOM 1501 C C . VAL A 1 204 ? -7.707 6.974 18.695 1.00 88.50 204 VAL A C 1
ATOM 1503 O O . VAL A 1 204 ? -8.867 7.289 18.444 1.00 88.50 204 VAL A O 1
ATOM 1506 N N . GLN A 1 205 ? -7.106 7.338 19.830 1.00 88.19 205 GLN A N 1
ATOM 1507 C CA . GLN A 1 205 ? -7.778 8.117 20.870 1.00 88.19 205 GLN A CA 1
ATOM 1508 C C . GLN A 1 205 ? -8.242 9.485 20.366 1.00 88.19 205 GLN A C 1
ATOM 1510 O O . GLN A 1 205 ? -9.369 9.883 20.655 1.00 88.19 205 GLN A O 1
ATOM 1515 N N . ALA A 1 206 ? -7.393 10.197 19.619 1.00 87.00 206 ALA A N 1
ATOM 1516 C CA . ALA A 1 206 ? -7.740 11.484 19.028 1.00 87.00 206 ALA A CA 1
ATOM 1517 C C . ALA A 1 206 ? -8.935 11.344 18.077 1.00 87.00 206 ALA A C 1
ATOM 1519 O O . ALA A 1 206 ? -9.914 12.072 18.226 1.00 87.00 206 ALA A O 1
ATOM 1520 N N . TYR A 1 207 ? -8.895 10.349 17.185 1.00 88.62 207 TYR A N 1
ATOM 1521 C CA . TYR A 1 207 ? -9.971 10.092 16.228 1.00 88.62 207 TYR A CA 1
ATOM 1522 C C . TYR A 1 207 ? -11.305 9.736 16.908 1.00 88.62 207 TYR A C 1
ATOM 1524 O O . TYR A 1 207 ? -12.345 10.314 16.598 1.00 88.62 207 TYR A O 1
ATOM 1532 N N . VAL A 1 208 ? -11.287 8.818 17.879 1.00 90.50 208 VAL A N 1
ATOM 1533 C CA . VAL A 1 208 ? -12.504 8.392 18.590 1.00 90.50 208 VAL A CA 1
ATOM 1534 C C . VAL A 1 208 ? -13.101 9.539 19.411 1.00 90.50 208 VAL A C 1
ATOM 1536 O O . VAL A 1 208 ? -14.318 9.715 19.413 1.00 90.50 208 VAL A O 1
ATOM 1539 N N . ARG A 1 209 ? -12.267 10.352 20.077 1.00 89.50 209 ARG A N 1
ATOM 1540 C CA . ARG A 1 209 ? -12.730 11.534 20.826 1.00 89.50 209 ARG A CA 1
ATOM 1541 C C . ARG A 1 209 ? -13.322 12.604 19.912 1.00 89.50 209 ARG A C 1
ATOM 1543 O O . ARG A 1 209 ? -14.300 13.238 20.293 1.00 89.50 209 ARG A O 1
ATOM 1550 N N . GLU A 1 210 ? -12.759 12.790 18.721 1.00 88.94 210 GLU A N 1
ATOM 1551 C CA . GLU A 1 210 ? -13.308 13.702 17.715 1.00 88.94 210 GLU A CA 1
ATOM 1552 C C . GLU A 1 210 ? -14.707 13.253 17.265 1.00 88.94 210 GLU A C 1
ATOM 1554 O O . GLU A 1 210 ? -15.641 14.055 17.289 1.00 88.94 210 GLU A O 1
ATOM 1559 N N . ILE A 1 211 ? -14.894 11.962 16.955 1.00 90.19 211 ILE A N 1
ATOM 1560 C CA . ILE A 1 211 ? -16.222 11.417 16.624 1.00 90.19 211 ILE A CA 1
ATOM 1561 C C . ILE A 1 211 ? -17.190 11.565 17.800 1.00 90.19 211 ILE A C 1
ATOM 1563 O O . ILE A 1 211 ? -18.324 11.992 17.601 1.00 90.19 211 ILE A O 1
ATOM 1567 N N . ALA A 1 212 ? -16.756 11.231 19.017 1.00 90.44 212 ALA A N 1
ATOM 1568 C CA . ALA A 1 212 ? -17.566 11.356 20.227 1.00 90.44 212 ALA A CA 1
ATOM 1569 C C . ALA A 1 212 ? -18.071 12.796 20.421 1.00 90.44 212 ALA A C 1
ATOM 1571 O O . ALA A 1 212 ? -19.259 13.012 20.668 1.00 90.44 212 ALA A O 1
ATOM 1572 N N . ALA A 1 213 ? -17.192 13.783 20.223 1.00 90.88 213 ALA A N 1
ATOM 1573 C CA . ALA A 1 213 ? -17.536 15.198 20.300 1.00 90.88 213 ALA A CA 1
ATOM 1574 C C . ALA A 1 213 ? -18.523 15.628 19.202 1.00 90.88 213 ALA A C 1
ATOM 1576 O O . ALA A 1 213 ? -19.487 16.329 19.503 1.00 90.88 213 ALA A O 1
ATOM 1577 N N . LEU A 1 214 ? -18.315 15.188 17.955 1.00 90.81 214 LEU A N 1
ATOM 1578 C CA . LEU A 1 214 ? -19.188 15.514 16.819 1.00 90.81 214 LEU A CA 1
ATOM 1579 C C . LEU A 1 214 ? -20.568 14.849 16.914 1.00 90.81 214 LEU A C 1
ATOM 1581 O O . LEU A 1 214 ? -21.568 15.444 16.521 1.00 90.81 214 LEU A O 1
ATOM 1585 N N . ALA A 1 215 ? -20.626 13.619 17.422 1.00 90.56 215 ALA A N 1
ATOM 1586 C CA . ALA A 1 215 ? -21.859 12.849 17.561 1.00 90.56 215 ALA A CA 1
ATOM 1587 C C . ALA A 1 215 ? -22.583 13.096 18.896 1.00 90.56 215 ALA A C 1
ATOM 1589 O O . ALA A 1 215 ? -23.679 12.575 19.086 1.00 90.56 215 ALA A O 1
ATOM 1590 N N . HIS A 1 216 ? -21.978 13.855 19.818 1.00 91.69 216 HIS A N 1
ATOM 1591 C CA . HIS A 1 216 ? -22.439 14.021 21.201 1.00 91.69 216 HIS A CA 1
ATOM 1592 C C . HIS A 1 216 ? -22.683 12.684 21.924 1.00 91.69 216 HIS A C 1
ATOM 1594 O O . HIS A 1 216 ? -23.642 12.537 22.682 1.00 91.69 216 HIS A O 1
ATOM 1600 N N . LYS A 1 217 ? -21.800 11.708 21.687 1.00 92.31 217 LYS A N 1
ATOM 1601 C CA . LYS A 1 217 ? -21.853 10.363 22.273 1.00 92.31 217 LYS A CA 1
ATOM 1602 C C . LYS A 1 217 ? -20.661 10.130 23.203 1.00 92.31 217 LYS A C 1
ATOM 1604 O O . LYS A 1 217 ? -19.588 10.677 22.946 1.00 92.31 217 LYS A O 1
ATOM 1609 N N . PRO A 1 218 ? -20.797 9.306 24.253 1.00 91.88 218 PRO A N 1
ATOM 1610 C CA . PRO A 1 218 ? -19.649 8.865 25.035 1.00 91.88 218 PRO A CA 1
ATOM 1611 C C . PRO A 1 218 ? -18.715 7.986 24.187 1.00 91.88 218 PRO A C 1
ATOM 1613 O O . PRO A 1 218 ? -19.139 7.332 23.229 1.00 91.88 218 PRO A O 1
ATOM 1616 N N . VAL A 1 219 ? -17.429 7.958 24.545 1.00 89.88 219 VAL A N 1
ATOM 1617 C CA . VAL A 1 219 ? -16.386 7.207 23.820 1.00 89.88 219 VAL A CA 1
ATOM 1618 C C . VAL A 1 219 ? -16.729 5.718 23.733 1.00 89.88 219 VAL A C 1
ATOM 1620 O O . VAL A 1 219 ? -16.511 5.086 22.703 1.00 89.88 219 VAL A O 1
ATOM 1623 N N . GLU A 1 220 ? -17.321 5.164 24.785 1.00 90.62 220 GLU A N 1
ATOM 1624 C CA . GLU A 1 220 ? -17.717 3.760 24.894 1.00 90.62 220 GLU A CA 1
ATOM 1625 C C . GLU A 1 220 ? -18.813 3.391 23.891 1.00 90.62 220 GLU A C 1
ATOM 1627 O O . GLU A 1 220 ? -18.842 2.266 23.390 1.00 90.62 220 GLU A O 1
ATOM 1632 N N . GLU A 1 221 ? -19.711 4.333 23.591 1.00 90.44 221 GLU A N 1
ATOM 1633 C CA . GLU A 1 221 ? -20.749 4.151 22.577 1.00 90.44 221 GLU A CA 1
ATOM 1634 C C . GLU A 1 221 ? -20.140 4.221 21.174 1.00 90.44 221 GLU A C 1
ATOM 1636 O O . GLU A 1 221 ? -20.404 3.348 20.353 1.00 90.44 221 GLU A O 1
ATOM 1641 N N . VAL A 1 222 ? -19.220 5.160 20.924 1.00 90.00 222 VAL A N 1
ATOM 1642 C CA . VAL A 1 222 ? -18.484 5.223 19.648 1.00 90.00 222 VAL A CA 1
ATOM 1643 C C . VAL A 1 222 ? -17.684 3.942 19.395 1.00 90.00 222 VAL A C 1
ATOM 1645 O O . VAL A 1 222 ? -17.728 3.401 18.296 1.00 90.00 222 VAL A O 1
ATOM 1648 N N . LEU A 1 223 ? -16.992 3.407 20.406 1.00 90.81 223 LEU A N 1
ATOM 1649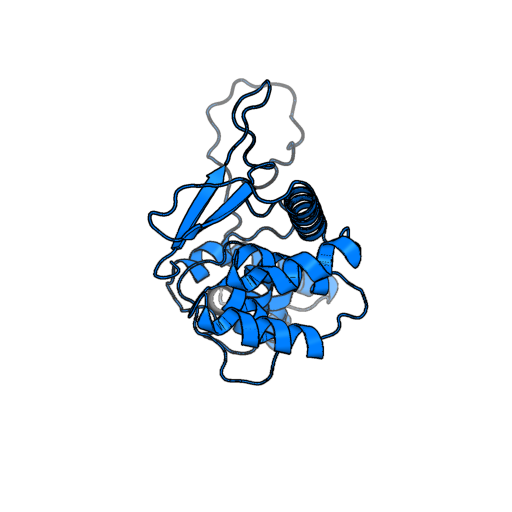 C CA . LEU A 1 223 ? -16.230 2.153 20.296 1.00 90.81 223 LEU A CA 1
ATOM 1650 C C . LEU A 1 223 ? -17.104 0.903 20.111 1.00 90.81 223 LEU A C 1
ATOM 1652 O O . LEU A 1 223 ? -16.577 -0.168 19.803 1.00 90.81 223 LEU A O 1
ATOM 1656 N N . ARG A 1 224 ? -18.412 1.009 20.364 1.00 90.31 224 ARG A N 1
ATOM 1657 C CA . ARG A 1 224 ? -19.391 -0.050 20.099 1.00 90.31 224 ARG A CA 1
ATOM 1658 C C . ARG A 1 224 ? -19.960 0.069 18.688 1.00 90.31 224 ARG A C 1
ATOM 1660 O O . ARG A 1 224 ? -20.152 -0.951 18.034 1.00 90.31 224 ARG A O 1
ATOM 1667 N N . ASP A 1 225 ? -20.207 1.299 18.250 1.00 91.19 225 ASP A N 1
ATOM 1668 C CA . ASP A 1 225 ? -20.835 1.608 16.967 1.00 91.19 225 ASP A CA 1
ATOM 1669 C C . ASP A 1 225 ? -19.845 1.532 15.794 1.00 91.19 225 ASP A C 1
ATOM 1671 O O . ASP A 1 225 ? -20.224 1.153 14.686 1.00 91.19 225 ASP A O 1
ATOM 1675 N N . VAL A 1 226 ? -18.579 1.898 16.019 1.00 90.00 226 VAL A N 1
ATOM 1676 C CA . VAL A 1 226 ? -17.547 1.927 14.976 1.00 90.00 226 VAL A CA 1
ATOM 1677 C C . VAL A 1 226 ? -16.761 0.613 14.988 1.00 90.00 226 VAL A C 1
ATOM 1679 O O . VAL A 1 226 ? -16.061 0.324 15.964 1.00 90.00 226 VAL A O 1
ATOM 1682 N N . PRO A 1 227 ? -16.825 -0.189 13.912 1.00 92.25 227 PRO A N 1
ATOM 1683 C CA . PRO A 1 227 ? -16.100 -1.448 13.850 1.00 92.25 227 PRO A CA 1
ATOM 1684 C C . PRO A 1 227 ? -14.584 -1.222 13.705 1.00 92.25 227 PRO A C 1
ATOM 1686 O O . PRO A 1 227 ? -14.116 -0.180 13.237 1.00 92.25 227 PRO A O 1
ATOM 1689 N N . ARG A 1 228 ? -13.789 -2.218 14.119 1.00 92.94 228 ARG A N 1
ATOM 1690 C CA . ARG A 1 228 ? -12.314 -2.144 14.121 1.00 92.94 228 ARG A CA 1
ATOM 1691 C C . ARG A 1 228 ? -11.746 -1.850 12.732 1.00 92.94 228 ARG A C 1
ATOM 1693 O O . ARG A 1 228 ? -10.802 -1.076 12.622 1.00 92.94 228 ARG A O 1
ATOM 1700 N N . ASP A 1 229 ? -12.295 -2.463 11.690 1.00 91.12 229 ASP A N 1
ATOM 1701 C CA . ASP A 1 229 ? -11.858 -2.266 10.306 1.00 91.12 229 ASP A CA 1
ATOM 1702 C C . ASP A 1 229 ? -12.013 -0.797 9.869 1.00 91.12 229 ASP A C 1
ATOM 1704 O O . ASP A 1 229 ? -11.116 -0.242 9.234 1.00 91.12 229 ASP A O 1
ATOM 1708 N N . GLU A 1 230 ? -13.100 -0.134 10.276 1.00 90.12 230 GLU A N 1
ATOM 1709 C CA . GLU A 1 230 ? -13.304 1.297 10.042 1.00 90.12 230 GLU A CA 1
ATOM 1710 C C . GLU A 1 230 ? -12.288 2.140 10.815 1.00 90.12 230 GLU A C 1
ATOM 1712 O O . GLU A 1 230 ? -11.709 3.067 10.247 1.00 90.12 230 GLU A O 1
ATOM 1717 N N . LEU A 1 231 ? -11.988 1.787 12.070 1.00 90.56 231 LEU A N 1
ATOM 1718 C CA . LEU A 1 231 ? -10.927 2.453 12.832 1.00 90.56 231 LEU A CA 1
ATOM 1719 C C . LEU A 1 231 ? -9.560 2.288 12.155 1.00 90.56 231 LEU A C 1
ATOM 1721 O O . LEU A 1 231 ? -8.839 3.278 12.027 1.00 90.56 231 LEU A O 1
ATOM 1725 N N . CYS A 1 232 ? -9.222 1.097 11.652 1.00 89.94 232 CYS A N 1
ATOM 1726 C CA . CYS A 1 232 ? -7.985 0.860 10.895 1.00 89.94 232 CYS A CA 1
ATOM 1727 C C . CYS A 1 232 ? -7.931 1.744 9.642 1.00 89.94 232 CYS A C 1
ATOM 1729 O O . CYS A 1 232 ? -6.949 2.454 9.421 1.00 89.94 232 CYS A O 1
ATOM 1731 N N . ARG A 1 233 ? -9.018 1.777 8.855 1.00 86.25 233 ARG A N 1
ATOM 1732 C CA . ARG A 1 233 ? -9.116 2.603 7.638 1.00 86.25 233 ARG A CA 1
ATOM 1733 C C . ARG A 1 233 ? -8.942 4.091 7.923 1.00 86.25 233 ARG A C 1
ATOM 1735 O O . ARG A 1 233 ? -8.244 4.775 7.179 1.00 86.25 233 ARG A O 1
ATOM 1742 N N . ARG A 1 234 ? -9.593 4.596 8.971 1.00 86.44 234 ARG A N 1
ATOM 1743 C CA . ARG A 1 234 ? -9.645 6.031 9.290 1.00 86.44 234 ARG A CA 1
ATOM 1744 C C . ARG A 1 234 ? -8.386 6.534 9.962 1.00 86.44 234 ARG A C 1
ATOM 1746 O O . ARG A 1 234 ? -7.947 7.645 9.684 1.00 86.44 234 ARG A O 1
ATOM 1753 N N . THR A 1 235 ? -7.805 5.709 10.825 1.00 86.75 235 THR A N 1
ATOM 1754 C CA . THR A 1 235 ? -6.563 6.048 11.518 1.00 86.75 235 THR A CA 1
ATOM 1755 C C . THR A 1 235 ? -5.338 5.696 10.695 1.00 86.75 235 THR A C 1
ATOM 1757 O O . THR A 1 235 ? -4.276 6.226 10.993 1.00 86.75 235 THR A O 1
ATOM 1760 N N . GLY A 1 236 ? -5.463 4.869 9.650 1.00 85.69 236 GLY A N 1
ATOM 1761 C CA . GLY A 1 236 ? -4.340 4.418 8.831 1.00 85.69 236 GLY A CA 1
ATOM 1762 C C . GLY A 1 236 ? -3.362 3.549 9.619 1.00 85.69 236 GLY A C 1
ATOM 1763 O O . GLY A 1 236 ? -2.159 3.678 9.422 1.00 85.69 236 GLY A O 1
ATOM 1764 N N . LEU A 1 237 ? -3.872 2.723 10.536 1.00 89.25 237 LEU A N 1
ATOM 1765 C CA . LEU A 1 237 ? -3.084 1.846 11.400 1.00 89.25 237 LEU A CA 1
ATOM 1766 C C . LEU A 1 237 ? -3.464 0.373 11.175 1.00 89.25 237 LEU A C 1
ATOM 1768 O O . LEU A 1 237 ? -4.636 0.100 10.901 1.00 89.25 237 LEU A O 1
ATOM 1772 N N . PRO A 1 238 ? -2.511 -0.571 11.320 1.00 90.69 238 PRO A N 1
ATOM 1773 C CA . PRO A 1 238 ? -2.806 -2.005 11.334 1.00 90.69 238 PRO A CA 1
ATOM 1774 C C . PRO A 1 238 ? -3.781 -2.400 12.457 1.00 90.69 238 PRO A C 1
ATOM 1776 O O . PRO A 1 238 ? -3.993 -1.647 13.415 1.00 90.69 238 PRO A O 1
ATOM 1779 N N . HIS A 1 239 ? -4.332 -3.615 12.381 1.00 94.38 239 HIS A N 1
ATOM 1780 C CA . HIS A 1 239 ? -5.343 -4.085 13.331 1.00 94.38 239 HIS A CA 1
ATOM 1781 C C . HIS A 1 239 ? -4.820 -4.149 14.773 1.00 94.38 239 HIS A C 1
ATOM 1783 O O . HIS A 1 239 ? -5.519 -3.736 15.698 1.00 94.38 239 HIS A O 1
ATOM 1789 N N . ARG A 1 240 ? -3.582 -4.611 14.986 1.00 93.25 240 ARG A N 1
ATOM 1790 C CA . ARG A 1 240 ? -3.002 -4.781 16.327 1.00 93.25 240 ARG A CA 1
ATOM 1791 C C . ARG A 1 240 ? -2.809 -3.486 17.109 1.00 93.25 240 ARG A C 1
ATOM 1793 O O . ARG A 1 240 ? -3.228 -3.447 18.267 1.00 93.25 240 ARG A O 1
ATOM 1800 N N . PRO A 1 241 ? -2.207 -2.420 16.554 1.00 89.62 241 PRO A N 1
ATOM 1801 C CA . PRO A 1 241 ? -2.150 -1.125 17.231 1.00 89.62 241 PRO A CA 1
ATOM 1802 C C . PRO A 1 241 ? -3.536 -0.583 17.588 1.00 89.62 241 PRO A C 1
ATOM 1804 O O . PRO A 1 241 ? -3.723 -0.018 18.666 1.00 89.62 241 PRO A O 1
ATOM 1807 N N . VAL A 1 242 ? -4.522 -0.797 16.710 1.00 91.38 242 VAL A N 1
ATOM 1808 C CA . VAL A 1 242 ? -5.912 -0.382 16.935 1.00 91.38 242 VAL A CA 1
ATOM 1809 C C . VAL A 1 242 ? -6.546 -1.178 18.078 1.00 91.38 242 VAL A C 1
ATOM 1811 O O . VAL A 1 242 ? -7.140 -0.577 18.969 1.00 91.38 242 VAL A O 1
ATOM 1814 N N . GLU A 1 243 ? -6.373 -2.501 18.120 1.00 92.19 243 GLU A N 1
ATOM 1815 C CA . GLU A 1 243 ? -6.850 -3.353 19.223 1.00 92.19 243 GLU A CA 1
ATOM 1816 C C . GLU A 1 243 ? -6.255 -2.918 20.567 1.00 92.19 243 GLU A C 1
ATOM 1818 O O . GLU A 1 243 ? -7.001 -2.647 21.512 1.00 92.19 243 GLU A O 1
ATOM 1823 N N . ARG A 1 244 ? -4.930 -2.720 20.614 1.00 90.88 244 ARG A N 1
ATOM 1824 C CA . ARG A 1 244 ? -4.221 -2.209 21.800 1.00 90.88 244 ARG A CA 1
ATOM 1825 C C . ARG A 1 244 ? -4.786 -0.860 22.266 1.00 90.88 244 ARG A C 1
ATOM 1827 O O . ARG A 1 244 ? -4.893 -0.603 23.467 1.00 90.88 244 ARG A O 1
ATOM 1834 N N . ALA A 1 245 ? -5.160 0.017 21.333 1.00 90.06 245 ALA A N 1
ATOM 1835 C CA . ALA A 1 245 ? -5.743 1.316 21.655 1.00 90.06 245 ALA A CA 1
ATOM 1836 C C . ALA A 1 245 ? -7.179 1.213 22.199 1.00 90.06 245 ALA A C 1
ATOM 1838 O O . ALA A 1 245 ? -7.516 1.908 23.161 1.00 90.06 245 ALA A O 1
ATOM 1839 N N . ILE A 1 246 ? -8.006 0.336 21.619 1.00 90.75 246 ILE A N 1
ATOM 1840 C CA . ILE A 1 246 ? -9.382 0.074 22.072 1.00 90.75 246 ILE A CA 1
ATOM 1841 C C . ILE A 1 246 ? -9.376 -0.481 23.501 1.00 90.75 246 ILE A C 1
ATOM 1843 O O . ILE A 1 246 ? -10.150 -0.017 24.340 1.00 90.75 246 ILE A O 1
ATOM 1847 N N . GLU A 1 247 ? -8.493 -1.436 23.798 1.00 90.81 247 GLU A N 1
ATOM 1848 C CA . GLU A 1 247 ? -8.343 -2.019 25.138 1.00 90.81 247 GLU A CA 1
ATOM 1849 C C . GLU A 1 247 ? -7.986 -0.956 26.185 1.00 90.81 247 GLU A C 1
ATOM 1851 O O . GLU A 1 247 ? -8.632 -0.872 27.231 1.00 90.81 247 GLU A O 1
ATOM 1856 N N . ARG A 1 248 ? -7.019 -0.079 25.878 1.00 87.88 248 ARG A N 1
ATOM 1857 C CA . ARG A 1 248 ? -6.634 1.030 26.770 1.00 87.88 248 ARG A CA 1
ATOM 1858 C C . ARG A 1 248 ? -7.763 2.030 26.994 1.00 87.88 248 ARG A C 1
ATOM 1860 O O . ARG A 1 248 ? -7.931 2.509 28.113 1.00 87.88 248 ARG A O 1
ATOM 1867 N N . LEU A 1 249 ? -8.520 2.363 25.948 1.00 86.44 249 LEU A N 1
ATOM 1868 C CA . LEU A 1 249 ? -9.660 3.276 26.057 1.00 86.44 249 LEU A CA 1
ATOM 1869 C C . LEU A 1 249 ? -10.756 2.703 26.958 1.00 86.44 249 LEU A C 1
ATOM 1871 O O . LEU A 1 249 ? -11.260 3.422 27.813 1.00 86.44 249 LEU A O 1
ATOM 1875 N N . ARG A 1 250 ? -11.062 1.408 26.824 1.00 86.25 250 ARG A N 1
ATOM 1876 C CA . ARG A 1 250 ? -12.037 0.722 27.687 1.00 86.25 250 ARG A CA 1
ATOM 1877 C C . ARG A 1 250 ? -11.572 0.648 29.141 1.00 86.25 250 ARG A C 1
ATOM 1879 O O . ARG A 1 250 ? -12.372 0.886 30.034 1.00 86.25 250 ARG A O 1
ATOM 1886 N N . GLY A 1 251 ? -10.285 0.384 29.377 1.00 78.50 251 GLY A N 1
ATOM 1887 C CA . GLY A 1 251 ? -9.714 0.343 30.729 1.00 78.50 251 GLY A CA 1
ATOM 1888 C C . GLY A 1 251 ? -9.555 1.713 31.404 1.00 78.50 251 GLY A C 1
ATOM 1889 O O . GLY A 1 251 ? -9.414 1.777 32.618 1.00 78.50 251 GLY A O 1
ATOM 1890 N N . SER A 1 252 ? -9.583 2.815 30.645 1.00 66.12 252 SER A N 1
ATOM 1891 C CA . SER A 1 252 ? -9.479 4.180 31.196 1.00 66.12 252 SER A CA 1
ATOM 1892 C C . SER A 1 252 ? -10.832 4.770 31.626 1.00 66.12 252 SER A C 1
ATOM 1894 O O . SER A 1 252 ? -10.847 5.834 32.236 1.00 66.12 252 SER A O 1
ATOM 1896 N N . GLY A 1 253 ? -11.950 4.112 31.294 1.00 53.78 253 GLY A N 1
ATOM 1897 C CA . GLY A 1 253 ? -13.315 4.538 31.633 1.00 53.78 253 GLY A CA 1
ATOM 1898 C C . GLY A 1 253 ? -13.834 4.046 32.994 1.00 53.78 253 GLY A C 1
ATOM 1899 O O . GLY A 1 253 ? -14.985 4.310 33.322 1.00 53.78 253 GLY A O 1
ATOM 1900 N N . GLU A 1 254 ? -13.016 3.339 33.786 1.00 38.31 254 GLU A N 1
ATOM 1901 C CA . GLU A 1 254 ? -13.367 2.842 35.134 1.00 38.31 254 GLU A CA 1
ATOM 1902 C C . GLU A 1 254 ? -12.829 3.725 36.290 1.00 38.31 254 GLU A C 1
ATOM 1904 O O . GLU A 1 254 ? -12.694 3.249 37.417 1.00 38.31 254 GLU A O 1
ATOM 1909 N N . GLY A 1 255 ? -12.515 5.002 36.037 1.00 32.91 255 GLY A N 1
ATOM 1910 C CA . GLY A 1 255 ? -11.997 5.953 37.039 1.00 32.91 255 GLY A CA 1
ATOM 1911 C C . GLY A 1 255 ? -12.971 7.058 37.417 1.00 32.91 255 GLY A C 1
ATOM 1912 O O . GLY A 1 255 ? -13.414 7.769 36.489 1.00 32.91 255 GLY A O 1
#